Protein AF-A0A8B8BZB3-F1 (afdb_monomer)

Foldseek 3Di:
DPDDDQLLPDDPVVLCVLCVQLVHDPPDDDSVVSRVSNVVCVVVVRDRPPPVVVVVVVVVQQVQQFDDDPNDTDRWDGPVPQDAKDPPCPQADDADPVLLVCCCCPVVVDDPVCVLVVCPAVLVVQQVVVQKADWIKGDPGDPFKIKIWIWGQDPVCNPDGTKIWMWMAGSPHRHTSAIFIPDPPPDNGRHNRSSNRVVVVVVVVVVVVVVPDPPDPDDPVVSVPD

Radius of gyration: 23.68 Å; Cα contacts (8 Å, |Δi|>4): 280; chains: 1; bounding box: 47×52×68 Å

Solvent-accessible surface area (backbone atoms only — not comparable to full-atom values): 13328 Å² total; per-residue (Å²): 135,83,77,82,80,69,54,82,82,51,53,68,70,57,43,48,47,62,34,43,33,44,68,43,84,78,88,79,78,55,67,68,56,43,32,53,51,47,52,51,43,57,76,68,61,60,61,76,57,57,70,56,63,66,59,52,48,53,50,51,58,45,56,61,36,48,42,79,53,92,96,43,78,46,74,55,83,54,77,92,73,60,82,48,70,37,70,71,66,84,81,58,44,73,62,50,74,64,38,52,50,52,32,39,38,77,74,59,67,49,50,70,71,51,64,75,46,41,76,78,37,62,24,45,47,40,49,76,70,60,33,60,46,74,58,32,32,49,51,92,78,48,95,58,40,35,44,42,34,28,38,32,53,46,90,92,42,78,88,48,84,59,36,44,26,28,34,34,31,32,48,87,70,22,42,54,78,33,52,28,59,70,56,86,68,71,89,73,45,56,62,45,30,40,54,32,56,47,52,54,49,52,52,54,51,52,56,59,48,62,77,74,48,99,79,76,87,67,80,81,59,63,79,76,72,112

Structure (mmCIF, N/CA/C/O backbone):
data_AF-A0A8B8BZB3-F1
#
_entry.id   AF-A0A8B8BZB3-F1
#
loop_
_atom_site.group_PDB
_atom_site.id
_atom_site.type_symbol
_atom_site.label_atom_id
_atom_site.label_alt_id
_atom_site.label_comp_id
_atom_site.label_asym_id
_atom_site.label_entity_id
_atom_site.label_seq_id
_atom_site.pdbx_PDB_ins_code
_atom_site.Cartn_x
_atom_site.Cartn_y
_atom_site.Cartn_z
_atom_site.occupancy
_atom_site.B_iso_or_equiv
_atom_site.auth_seq_id
_atom_site.auth_comp_id
_atom_site.auth_asym_id
_atom_site.auth_atom_id
_atom_site.pdbx_PDB_model_num
ATOM 1 N N . MET A 1 1 ? 16.727 27.361 -39.677 1.00 32.44 1 MET A N 1
ATOM 2 C CA . MET A 1 1 ? 17.993 26.610 -39.785 1.00 32.44 1 MET A CA 1
ATOM 3 C C . MET A 1 1 ? 18.148 25.838 -38.487 1.00 32.44 1 MET A C 1
ATOM 5 O O . MET A 1 1 ? 18.649 26.395 -37.521 1.00 32.44 1 MET A O 1
ATOM 9 N N . GLU A 1 2 ? 17.584 24.632 -38.417 1.00 43.16 2 GLU A N 1
ATOM 10 C CA . GLU A 1 2 ? 17.815 23.720 -37.289 1.00 43.16 2 GLU A CA 1
ATOM 11 C C . GLU A 1 2 ? 19.214 23.128 -37.457 1.00 43.16 2 GLU A C 1
ATOM 13 O O . GLU A 1 2 ? 19.551 22.644 -38.535 1.00 43.16 2 GLU A O 1
ATOM 18 N N . GLY A 1 3 ? 20.058 23.272 -36.436 1.00 52.31 3 GLY A N 1
ATOM 19 C CA . GLY A 1 3 ? 21.422 22.757 -36.466 1.00 52.31 3 GLY A CA 1
ATOM 20 C C . GLY A 1 3 ? 21.415 21.234 -36.526 1.00 52.31 3 GLY A C 1
ATOM 21 O O . GLY A 1 3 ? 20.714 20.593 -35.745 1.00 52.31 3 GLY A O 1
ATOM 22 N N . ASP A 1 4 ? 22.201 20.671 -37.441 1.00 65.94 4 ASP A N 1
ATOM 23 C CA . ASP A 1 4 ? 22.412 19.230 -37.553 1.00 65.94 4 ASP A CA 1
ATOM 24 C C . ASP A 1 4 ? 22.940 18.684 -36.219 1.00 65.94 4 ASP A C 1
ATOM 26 O O . ASP A 1 4 ? 24.041 19.026 -35.770 1.00 65.94 4 ASP A O 1
ATOM 30 N N . ILE A 1 5 ? 22.137 17.863 -35.540 1.00 78.06 5 ILE A N 1
ATOM 31 C CA . ILE A 1 5 ? 22.532 17.263 -34.266 1.00 78.06 5 ILE A CA 1
ATOM 32 C C . ILE A 1 5 ? 23.560 16.170 -34.561 1.00 78.06 5 ILE A C 1
ATOM 34 O O . ILE A 1 5 ? 23.227 15.097 -35.056 1.00 78.06 5 ILE A O 1
ATOM 38 N N . ASN A 1 6 ? 24.824 16.419 -34.215 1.00 87.31 6 ASN A N 1
ATOM 39 C CA . ASN A 1 6 ? 25.879 15.421 -34.359 1.00 87.31 6 ASN A CA 1
ATOM 40 C C . ASN A 1 6 ? 25.900 14.450 -33.162 1.00 87.31 6 ASN A C 1
ATOM 42 O O . ASN A 1 6 ? 26.566 14.685 -32.147 1.00 87.31 6 ASN A O 1
ATOM 46 N N . PHE A 1 7 ? 25.197 13.326 -33.304 1.00 87.62 7 PHE A N 1
ATOM 47 C CA . PHE A 1 7 ? 25.120 12.268 -32.290 1.00 87.62 7 PHE A CA 1
ATOM 48 C C . PHE A 1 7 ? 26.441 11.507 -32.080 1.00 87.62 7 PHE A C 1
ATOM 50 O O . PHE A 1 7 ? 26.628 10.869 -31.043 1.00 87.62 7 PHE A O 1
ATOM 57 N N . PHE A 1 8 ? 27.405 11.588 -33.001 1.00 86.62 8 PHE A N 1
ATOM 58 C CA . PHE A 1 8 ? 28.685 10.879 -32.875 1.00 86.62 8 PHE A CA 1
ATOM 59 C C . PHE A 1 8 ? 29.514 11.362 -31.669 1.00 86.62 8 PHE A C 1
ATOM 61 O O . PHE A 1 8 ? 30.230 10.585 -31.018 1.00 86.62 8 PHE A O 1
ATOM 68 N N . CYS A 1 9 ? 29.364 12.643 -31.330 1.00 85.75 9 CYS A N 1
ATOM 69 C CA . CYS A 1 9 ? 30.038 13.294 -30.209 1.00 85.75 9 CYS A CA 1
ATOM 70 C C . CYS A 1 9 ? 29.438 12.933 -28.840 1.00 85.75 9 CYS A C 1
ATOM 72 O O . CYS A 1 9 ? 30.048 13.224 -27.812 1.00 85.75 9 CYS A O 1
ATOM 74 N N . TRP A 1 10 ? 28.264 12.296 -28.801 1.00 84.50 10 TRP A N 1
ATOM 75 C CA . TRP A 1 10 ? 27.576 11.985 -27.550 1.00 84.50 10 TRP A CA 1
ATOM 76 C C . TRP A 1 10 ? 28.172 10.746 -26.877 1.00 84.50 10 TRP A C 1
ATOM 78 O O . TRP A 1 10 ? 28.708 9.836 -27.528 1.00 84.50 10 TRP A O 1
ATOM 88 N N . GLN A 1 11 ? 28.088 10.702 -25.546 1.00 81.44 11 GLN A N 1
ATOM 89 C CA . GLN A 1 11 ? 28.481 9.520 -24.787 1.00 81.44 11 GLN A CA 1
ATOM 90 C C . GLN A 1 11 ? 27.378 8.459 -24.863 1.00 81.44 11 GLN A C 1
ATOM 92 O O . GLN A 1 11 ? 26.198 8.760 -25.036 1.00 81.44 11 GLN A O 1
ATOM 97 N N . VAL A 1 1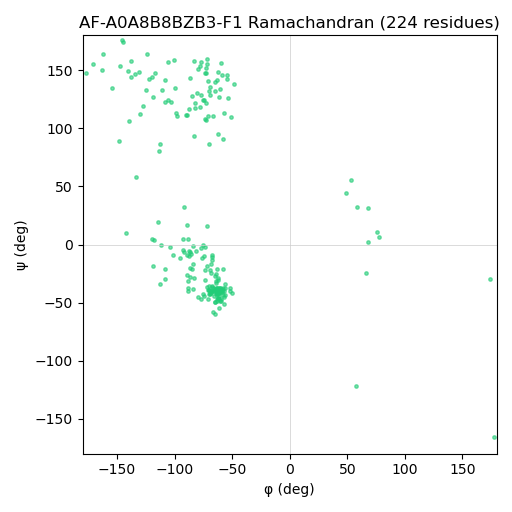2 ? 27.755 7.185 -24.722 1.00 81.88 12 VAL A N 1
ATOM 98 C CA . VAL A 1 12 ? 26.807 6.053 -24.768 1.00 81.88 12 VAL A CA 1
ATOM 99 C C . VAL A 1 12 ? 25.611 6.224 -23.810 1.00 81.88 12 VAL A C 1
ATOM 101 O O . VAL A 1 12 ? 24.498 5.896 -24.225 1.00 81.88 12 VAL A O 1
ATOM 104 N N . PRO A 1 13 ? 25.772 6.742 -22.574 1.00 80.44 13 PRO A N 1
ATOM 105 C CA . PRO A 1 13 ? 24.637 7.026 -21.695 1.00 80.44 13 PRO A CA 1
ATOM 106 C C . PRO A 1 13 ? 23.651 8.047 -22.278 1.00 80.44 13 PRO A C 1
ATOM 108 O O . PRO A 1 13 ? 22.445 7.830 -22.195 1.00 80.44 13 PRO A O 1
ATOM 111 N N . ASP A 1 14 ? 24.146 9.107 -22.917 1.00 80.81 14 ASP A N 1
ATOM 112 C CA . ASP A 1 14 ? 23.312 10.172 -23.485 1.00 80.81 14 ASP A CA 1
ATOM 113 C C . ASP A 1 14 ? 22.538 9.685 -24.713 1.00 80.81 14 ASP A C 1
ATOM 115 O O . ASP A 1 14 ? 21.351 9.973 -24.855 1.00 80.81 14 ASP A O 1
ATOM 119 N N . LEU A 1 15 ? 23.178 8.864 -25.553 1.00 85.81 15 LEU A N 1
ATOM 120 C CA . LEU A 1 15 ? 22.533 8.199 -26.690 1.00 85.81 15 LEU A CA 1
ATOM 121 C C . LEU A 1 15 ? 21.412 7.260 -26.227 1.00 85.81 15 LEU A C 1
ATOM 123 O O . LEU A 1 15 ? 20.293 7.306 -26.736 1.00 85.81 15 LEU A O 1
ATOM 127 N N . LYS A 1 16 ? 21.682 6.432 -25.209 1.00 82.50 16 LYS A N 1
ATOM 128 C CA . LYS A 1 16 ? 20.662 5.549 -24.623 1.00 82.50 16 LYS A CA 1
ATOM 129 C C . LYS A 1 16 ? 19.515 6.350 -24.023 1.00 82.50 16 LYS A C 1
ATOM 131 O O . LYS A 1 16 ? 18.364 5.981 -24.235 1.00 82.50 16 LYS A O 1
ATOM 136 N N . LYS A 1 17 ? 19.812 7.449 -23.325 1.00 82.62 17 LYS A N 1
ATOM 137 C CA . LYS A 1 17 ? 18.799 8.344 -22.763 1.00 82.62 17 LYS A CA 1
ATOM 138 C C . LYS A 1 17 ? 17.929 8.939 -23.870 1.00 82.62 17 LYS A C 1
ATOM 140 O O . LYS A 1 17 ? 16.715 8.837 -23.777 1.00 82.62 17 LYS A O 1
ATOM 145 N N . TYR A 1 18 ? 18.518 9.471 -24.942 1.00 85.31 18 TYR A N 1
ATOM 146 C CA . TYR A 1 18 ? 17.795 10.052 -26.085 1.00 85.31 18 TYR A CA 1
ATOM 147 C C . TYR A 1 18 ? 16.797 9.091 -26.748 1.00 85.31 18 TYR A C 1
ATOM 149 O O . TYR A 1 18 ? 15.711 9.506 -27.161 1.00 85.31 18 TYR A O 1
ATOM 157 N N . LEU A 1 19 ? 17.158 7.811 -26.825 1.00 86.50 19 LEU A N 1
ATOM 158 C CA . LEU A 1 19 ? 16.328 6.748 -27.392 1.00 86.50 19 LEU A CA 1
ATOM 159 C C . LEU A 1 19 ? 15.266 6.258 -26.406 1.00 86.50 19 LEU A C 1
ATOM 161 O O . LEU A 1 19 ? 14.091 6.155 -26.759 1.00 86.50 19 LEU A O 1
ATOM 165 N N . GLN A 1 20 ? 15.653 6.033 -25.148 1.00 81.75 20 GLN A N 1
ATOM 166 C CA . GLN A 1 20 ? 14.729 5.665 -24.074 1.00 81.75 20 GLN A CA 1
ATOM 167 C C . GLN A 1 20 ? 13.637 6.711 -23.910 1.00 81.75 2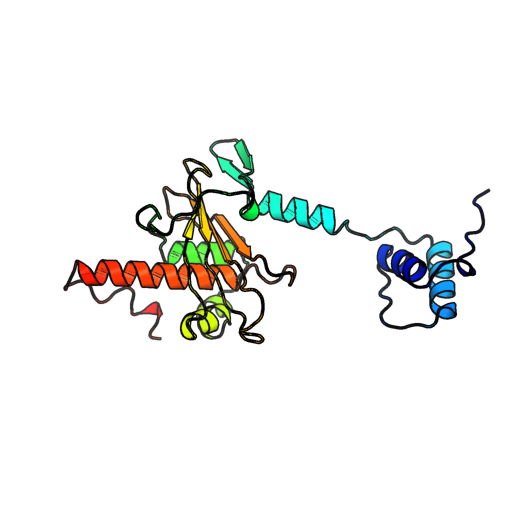0 GLN A C 1
ATOM 169 O O . GLN A 1 20 ? 12.469 6.353 -23.752 1.00 81.75 20 GLN A O 1
ATOM 174 N N . VAL A 1 21 ? 14.000 7.996 -24.017 1.00 79.25 21 VAL A N 1
ATOM 175 C CA . VAL A 1 21 ? 13.023 9.066 -23.878 1.00 79.25 21 VAL A CA 1
ATOM 176 C C . VAL A 1 21 ? 11.992 9.116 -24.999 1.00 79.25 21 VAL A C 1
ATOM 178 O O . VAL A 1 21 ? 11.001 9.813 -24.868 1.00 79.25 21 VAL A O 1
ATOM 181 N N . ARG A 1 22 ? 12.195 8.356 -26.075 1.00 85.75 22 ARG A N 1
ATOM 182 C CA . ARG A 1 22 ? 11.303 8.212 -27.234 1.00 85.75 22 ARG A CA 1
ATOM 183 C C . ARG A 1 22 ? 10.735 6.793 -27.343 1.00 85.75 22 ARG A C 1
ATOM 185 O O . ARG A 1 22 ? 10.302 6.373 -28.407 1.00 85.75 22 ARG A O 1
ATOM 192 N N . GLY A 1 23 ? 10.764 6.033 -26.241 1.00 76.25 23 GLY A N 1
ATOM 193 C CA . GLY A 1 23 ? 10.196 4.684 -26.139 1.00 76.25 23 GLY A CA 1
ATOM 194 C C . GLY A 1 23 ? 11.010 3.576 -26.810 1.00 76.25 23 GLY A C 1
ATOM 195 O O . GLY A 1 23 ? 10.525 2.452 -26.924 1.00 76.25 23 GLY A O 1
ATOM 196 N N . ILE A 1 24 ? 12.248 3.852 -27.228 1.00 81.00 24 ILE A N 1
ATOM 197 C CA . ILE A 1 24 ? 13.118 2.865 -27.873 1.00 81.00 24 ILE A CA 1
ATOM 198 C C . ILE A 1 24 ? 13.946 2.148 -26.799 1.00 81.00 24 ILE A C 1
ATOM 200 O O . ILE A 1 24 ? 14.832 2.727 -26.163 1.00 81.00 24 ILE A O 1
ATOM 204 N N . GLN A 1 25 ? 13.668 0.860 -26.588 1.00 75.56 25 GLN A N 1
ATOM 205 C CA . GLN A 1 25 ? 14.426 0.032 -25.648 1.00 75.56 25 GLN A CA 1
ATOM 206 C C . GLN A 1 25 ? 15.815 -0.305 -26.206 1.00 75.56 25 GLN A C 1
ATOM 208 O O . GLN A 1 25 ? 15.946 -0.937 -27.248 1.00 75.56 25 GLN A O 1
ATOM 213 N N . CYS A 1 26 ? 16.863 0.077 -25.473 1.00 71.12 26 CYS A N 1
ATOM 214 C CA . CYS A 1 26 ? 18.258 -0.176 -25.839 1.00 71.12 26 CYS A CA 1
ATOM 215 C C . CYS A 1 26 ? 18.893 -1.151 -24.839 1.00 71.12 26 CYS A C 1
ATOM 217 O O . CYS A 1 26 ? 19.567 -0.723 -23.898 1.00 71.12 26 CYS A O 1
ATOM 219 N N . SER A 1 27 ? 18.644 -2.455 -24.991 1.00 63.97 27 SER A N 1
ATOM 220 C CA . SER A 1 27 ? 19.172 -3.468 -24.066 1.00 63.97 27 SER A CA 1
ATOM 221 C C . SER A 1 27 ? 20.667 -3.727 -24.290 1.00 63.97 27 SER A C 1
ATOM 223 O O . SER A 1 27 ? 21.417 -3.730 -23.317 1.00 63.97 27 SER A O 1
ATOM 225 N N . LEU A 1 28 ? 21.142 -3.832 -25.537 1.00 58.19 28 LEU A N 1
ATOM 226 C CA . LEU A 1 28 ? 22.558 -4.016 -25.896 1.00 58.19 28 LEU A CA 1
ATOM 227 C C . LEU A 1 28 ? 22.815 -3.480 -27.319 1.00 58.19 28 LEU A C 1
ATOM 229 O O . LEU A 1 28 ? 22.028 -3.754 -28.215 1.00 58.19 28 LEU A O 1
ATOM 233 N N . GLY A 1 29 ? 23.900 -2.726 -27.527 1.00 64.94 29 GLY A N 1
ATOM 234 C CA . GLY A 1 29 ? 24.291 -2.203 -28.844 1.00 64.94 29 GLY A CA 1
ATOM 235 C C . GLY A 1 29 ? 25.619 -1.444 -28.798 1.00 64.94 29 GLY A C 1
ATOM 236 O O . GLY A 1 29 ? 25.959 -0.842 -27.771 1.00 64.94 29 GLY A O 1
ATOM 237 N N . ARG A 1 30 ? 26.400 -1.496 -29.885 1.00 80.19 30 ARG A N 1
ATOM 238 C CA . ARG A 1 30 ? 27.671 -0.749 -30.007 1.00 80.19 30 ARG A CA 1
ATOM 239 C C . ARG A 1 30 ? 27.375 0.744 -30.179 1.00 80.19 30 ARG A C 1
ATOM 241 O O . ARG A 1 30 ? 26.323 1.111 -30.692 1.00 80.19 30 ARG A O 1
ATOM 248 N N . LYS A 1 31 ? 28.315 1.629 -29.816 1.00 84.81 31 LYS A N 1
ATOM 249 C CA . LYS A 1 31 ? 28.124 3.094 -29.923 1.00 84.81 31 LYS A CA 1
ATOM 250 C C . LYS A 1 31 ? 27.630 3.522 -31.315 1.00 84.81 31 LYS A C 1
ATOM 252 O O . LYS A 1 31 ? 26.725 4.336 -31.401 1.00 84.81 31 LYS A O 1
ATOM 257 N N . ILE A 1 32 ? 28.178 2.933 -32.377 1.00 87.81 32 ILE A N 1
ATOM 258 C CA . ILE A 1 32 ? 27.805 3.233 -33.769 1.00 87.81 32 ILE A CA 1
ATOM 259 C C . ILE A 1 32 ? 26.329 2.902 -34.052 1.00 87.81 32 ILE A C 1
ATOM 261 O O . ILE A 1 32 ? 25.640 3.685 -34.694 1.00 87.81 32 ILE A O 1
ATOM 265 N N . GLU A 1 33 ? 25.819 1.786 -33.528 1.00 86.38 33 GLU A N 1
ATOM 266 C CA . GLU A 1 33 ? 24.410 1.396 -33.687 1.00 86.38 33 GLU A CA 1
ATOM 267 C C . GLU A 1 33 ? 23.485 2.362 -32.936 1.00 86.38 33 GLU A C 1
ATOM 269 O O . GLU A 1 33 ? 22.452 2.766 -33.461 1.00 86.38 33 GLU A O 1
ATOM 274 N N . LEU A 1 34 ? 23.885 2.796 -31.735 1.00 88.25 34 LEU A N 1
ATOM 275 C CA . LEU A 1 34 ? 23.134 3.781 -30.949 1.00 88.25 34 LEU A CA 1
ATOM 276 C C . LEU A 1 34 ? 23.092 5.155 -31.626 1.00 88.25 34 LEU A C 1
ATOM 278 O O . LEU A 1 34 ? 22.047 5.799 -31.617 1.00 88.25 34 LEU A O 1
ATOM 282 N N . VAL A 1 35 ? 24.203 5.590 -32.228 1.00 91.31 35 VAL A N 1
ATOM 283 C CA . VAL A 1 35 ? 24.258 6.823 -33.029 1.00 91.31 35 VAL A CA 1
ATOM 284 C C . VAL A 1 35 ? 23.285 6.725 -34.199 1.00 91.31 35 VAL A C 1
ATOM 286 O O . VAL A 1 35 ? 22.445 7.606 -34.358 1.00 91.31 35 VAL A O 1
ATOM 289 N N . ARG A 1 36 ? 23.313 5.611 -34.943 1.00 89.94 36 ARG A N 1
ATOM 290 C CA . ARG A 1 36 ? 22.415 5.406 -36.084 1.00 89.94 36 ARG A CA 1
ATOM 291 C C . ARG A 1 36 ? 20.941 5.391 -35.680 1.00 89.94 36 ARG A C 1
ATOM 293 O O . ARG A 1 36 ? 20.103 5.945 -36.382 1.00 89.94 36 ARG A O 1
ATOM 300 N N . LEU A 1 37 ? 20.619 4.788 -34.537 1.00 89.00 37 LEU A N 1
ATOM 301 C CA . LEU A 1 37 ? 19.265 4.820 -33.982 1.00 89.00 37 LEU A CA 1
ATOM 302 C C . LEU A 1 37 ? 18.835 6.242 -33.599 1.00 89.00 37 LEU A C 1
ATOM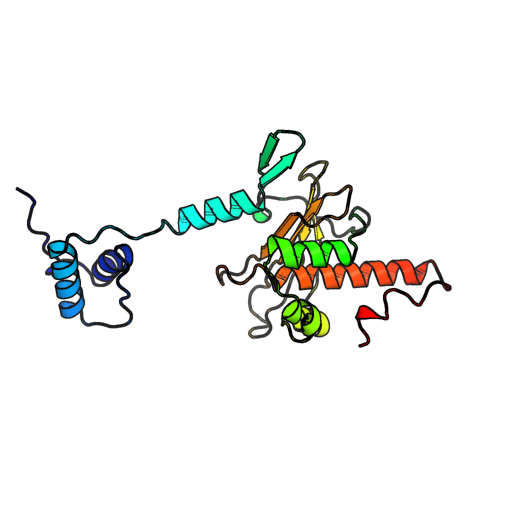 304 O O . LEU A 1 37 ? 17.672 6.587 -33.792 1.00 89.00 37 LEU A O 1
ATOM 308 N N . CYS A 1 38 ? 19.744 7.070 -33.070 1.00 90.25 38 CYS A N 1
ATOM 309 C CA . CYS A 1 38 ? 19.438 8.463 -32.733 1.00 90.25 38 CYS A CA 1
ATOM 310 C C . CYS A 1 38 ? 19.192 9.309 -33.987 1.00 90.25 38 CYS A C 1
ATOM 312 O O . CYS A 1 38 ? 18.237 10.081 -34.003 1.00 90.25 38 CYS A O 1
ATOM 314 N N . GLU A 1 39 ? 19.996 9.118 -35.037 1.00 91.50 39 GLU A N 1
ATOM 315 C CA . GLU A 1 39 ? 19.792 9.749 -36.350 1.00 91.50 39 GLU A CA 1
ATOM 316 C C . GLU A 1 39 ? 18.407 9.406 -36.906 1.00 91.50 39 GLU A C 1
ATOM 318 O O . GLU A 1 39 ? 17.623 10.306 -37.193 1.00 91.50 39 GLU A O 1
ATOM 323 N N . LEU A 1 40 ? 18.055 8.116 -36.946 1.00 88.69 40 LEU A N 1
ATOM 324 C CA . LEU A 1 40 ? 16.749 7.656 -37.428 1.00 88.69 40 LEU A CA 1
ATOM 325 C C . LEU A 1 40 ? 15.588 8.188 -36.574 1.00 88.69 40 LEU A C 1
ATOM 327 O O . LEU A 1 40 ? 14.569 8.615 -37.108 1.00 88.69 40 LEU A O 1
ATOM 331 N N . ALA A 1 41 ? 15.727 8.196 -35.245 1.00 88.38 41 ALA A N 1
ATOM 332 C CA . ALA A 1 41 ? 14.711 8.746 -34.347 1.00 88.38 41 ALA A CA 1
ATOM 333 C C . ALA A 1 41 ? 14.508 10.261 -34.548 1.00 88.38 41 ALA A C 1
ATOM 335 O O . ALA A 1 41 ? 13.388 10.755 -34.401 1.00 88.38 41 ALA A O 1
ATOM 336 N N . ASN A 1 42 ? 15.579 10.982 -34.892 1.00 89.94 42 ASN A N 1
ATOM 337 C CA . ASN A 1 42 ? 15.551 12.409 -35.196 1.00 89.94 42 ASN A CA 1
ATOM 338 C C . ASN A 1 42 ? 14.941 12.689 -36.579 1.00 89.94 42 ASN A C 1
ATOM 340 O O . ASN A 1 42 ? 14.077 13.556 -36.697 1.00 89.94 42 ASN A O 1
ATOM 344 N N . GLU A 1 43 ? 15.325 11.918 -37.602 1.00 90.38 43 GLU A N 1
ATOM 345 C CA . GLU A 1 43 ? 14.749 11.972 -38.955 1.00 90.38 43 GLU A CA 1
ATOM 346 C C . GLU A 1 43 ? 13.236 11.715 -38.935 1.00 90.38 43 GLU A C 1
ATOM 348 O O . GLU A 1 43 ? 12.466 12.441 -39.564 1.00 90.38 43 GLU A O 1
ATOM 353 N N . LEU A 1 44 ? 12.798 10.724 -38.152 1.00 86.12 44 LEU A N 1
ATOM 354 C CA . LEU A 1 44 ? 11.385 10.379 -37.969 1.00 86.12 44 LEU A CA 1
ATOM 355 C C . LEU A 1 44 ? 10.630 11.334 -37.033 1.00 86.12 44 LEU A C 1
ATOM 357 O O . LEU A 1 44 ? 9.426 11.164 -36.848 1.00 86.12 44 LEU A O 1
ATOM 361 N N . ARG A 1 45 ? 11.318 12.319 -36.434 1.00 85.56 45 ARG A N 1
ATOM 362 C CA . ARG A 1 45 ? 10.761 13.281 -35.467 1.00 85.56 45 ARG A CA 1
ATOM 363 C C . ARG A 1 45 ? 9.952 12.604 -34.359 1.00 85.56 45 ARG A C 1
ATOM 365 O O . ARG A 1 45 ? 8.860 13.053 -34.015 1.00 85.56 45 ARG A O 1
ATOM 372 N N . LEU A 1 46 ? 10.485 11.513 -33.806 1.00 83.44 46 LEU A N 1
ATOM 373 C CA . LEU A 1 46 ? 9.795 10.774 -32.753 1.00 83.44 46 LEU A CA 1
ATOM 374 C C . LEU A 1 46 ? 9.586 11.665 -31.525 1.00 83.44 46 LEU A C 1
ATOM 376 O O . LEU A 1 46 ? 10.535 12.255 -30.988 1.00 83.44 46 LEU A O 1
ATOM 380 N N . GLU A 1 47 ? 8.335 11.730 -31.079 1.00 81.12 47 GLU A N 1
ATOM 381 C CA . GLU A 1 47 ? 7.943 12.459 -29.881 1.00 81.12 47 GLU A CA 1
ATOM 382 C C . GLU A 1 47 ? 8.621 11.872 -28.640 1.00 81.12 47 GLU A C 1
ATOM 384 O O . GLU A 1 47 ? 8.901 10.674 -28.544 1.00 81.12 47 GLU A O 1
ATOM 389 N N . ILE A 1 48 ? 8.899 12.736 -27.666 1.00 80.00 48 ILE A N 1
ATOM 390 C CA . ILE A 1 48 ? 9.421 1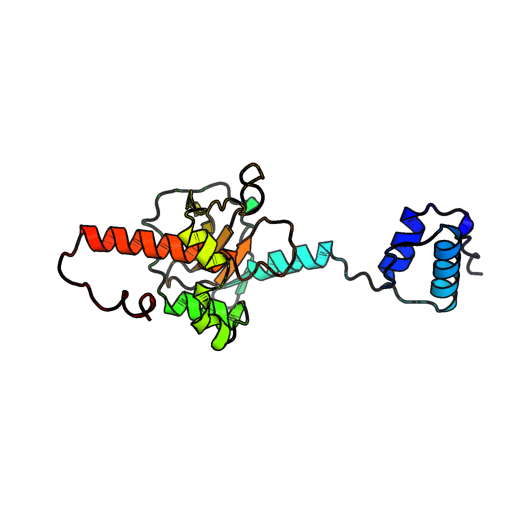2.313 -26.370 1.00 80.00 48 ILE A CA 1
ATOM 391 C C . ILE A 1 48 ? 8.288 11.592 -25.626 1.00 80.00 48 ILE A C 1
ATOM 393 O O . ILE A 1 48 ? 7.314 12.204 -25.206 1.00 80.00 48 ILE A O 1
ATOM 397 N N . LEU A 1 49 ? 8.439 10.277 -25.470 1.00 69.88 49 LEU A N 1
ATOM 398 C CA . LEU A 1 49 ? 7.529 9.360 -24.788 1.00 69.88 49 LEU A CA 1
ATOM 399 C C . LEU A 1 49 ? 7.863 9.149 -23.304 1.00 69.88 49 LEU A C 1
ATOM 401 O O . LEU A 1 49 ? 7.215 8.311 -22.672 1.00 69.88 49 LEU A O 1
ATOM 405 N N . VAL A 1 50 ? 8.852 9.851 -22.723 1.00 53.69 50 VAL A N 1
ATOM 406 C CA . VAL A 1 50 ? 9.034 9.842 -21.255 1.00 53.69 50 VAL A CA 1
ATOM 407 C C . VAL A 1 50 ? 7.798 10.438 -20.627 1.00 53.69 50 VAL A C 1
ATOM 409 O O . VAL A 1 50 ? 7.676 11.643 -20.434 1.00 53.69 50 VAL A O 1
ATOM 412 N N . LYS A 1 51 ? 6.907 9.535 -20.247 1.00 52.16 51 LYS A N 1
ATOM 413 C CA . LYS A 1 51 ? 6.145 9.645 -19.023 1.00 52.16 51 LYS A CA 1
ATOM 414 C C . LYS A 1 51 ? 7.145 9.905 -17.918 1.00 52.16 51 LYS A C 1
ATOM 416 O O . LYS A 1 51 ? 7.988 9.060 -17.630 1.00 52.16 51 LYS A O 1
ATOM 421 N N . ASP A 1 52 ? 7.107 11.116 -17.403 1.00 49.41 52 ASP A N 1
ATOM 422 C CA . ASP A 1 52 ? 7.963 11.603 -16.343 1.00 49.41 52 ASP A CA 1
ATOM 423 C C . ASP A 1 52 ? 7.786 10.705 -15.108 1.00 49.41 52 ASP A C 1
ATOM 425 O O . ASP A 1 52 ? 6.860 10.866 -14.316 1.00 49.41 52 ASP A O 1
ATOM 429 N N . THR A 1 53 ? 8.606 9.654 -15.005 1.00 50.22 53 THR A N 1
ATOM 430 C CA . THR A 1 53 ? 8.419 8.566 -14.033 1.00 50.22 53 THR A CA 1
ATOM 431 C C . THR A 1 53 ? 8.538 9.058 -12.592 1.00 50.22 53 THR A C 1
ATOM 433 O O . THR A 1 53 ? 7.961 8.457 -11.684 1.00 50.22 53 THR A O 1
ATOM 436 N N . GLU A 1 54 ? 9.263 10.160 -12.375 1.00 49.22 54 GLU A N 1
ATOM 437 C CA . GLU A 1 54 ? 9.326 10.832 -11.075 1.00 49.22 54 GLU A CA 1
ATOM 438 C C . GLU A 1 54 ? 8.002 11.531 -10.751 1.00 49.22 54 GLU A C 1
ATOM 440 O O . GLU A 1 54 ? 7.457 11.317 -9.664 1.00 49.22 54 GLU A O 1
ATOM 445 N N . ASN A 1 55 ? 7.428 12.275 -11.702 1.00 51.59 55 ASN A N 1
ATOM 446 C CA . ASN A 1 55 ? 6.120 12.910 -11.532 1.00 51.59 55 ASN A CA 1
ATOM 447 C C . ASN A 1 55 ? 4.989 11.878 -11.376 1.00 51.59 55 ASN A C 1
ATOM 449 O O . ASN A 1 55 ? 4.161 12.021 -10.478 1.00 51.59 55 ASN A O 1
ATOM 453 N N . GLU A 1 56 ? 5.011 10.762 -12.116 1.00 53.56 56 GLU A N 1
ATOM 454 C CA . GLU A 1 56 ? 4.039 9.674 -11.926 1.00 53.56 56 GLU A CA 1
ATOM 455 C C . GLU A 1 56 ? 4.123 9.042 -10.525 1.00 53.56 56 GLU A C 1
ATOM 457 O O . GLU A 1 56 ? 3.096 8.690 -9.940 1.00 53.56 56 GLU A O 1
ATOM 462 N N . TYR A 1 57 ? 5.323 8.893 -9.948 1.00 58.16 57 TYR A N 1
ATOM 463 C CA . TYR A 1 57 ? 5.471 8.379 -8.581 1.00 58.16 57 TYR A CA 1
ATOM 464 C C . TYR A 1 57 ? 4.961 9.374 -7.534 1.00 58.16 57 TYR A C 1
ATOM 466 O O . TYR A 1 57 ? 4.273 8.974 -6.586 1.00 58.16 57 TYR A O 1
ATOM 474 N N . VAL A 1 58 ? 5.278 10.661 -7.701 1.00 64.88 58 VAL A N 1
ATOM 475 C CA . VAL A 1 58 ? 4.790 11.736 -6.826 1.00 64.88 58 VAL A CA 1
ATOM 476 C C . VAL A 1 58 ? 3.263 11.787 -6.858 1.00 64.88 58 VAL A C 1
ATOM 478 O O . VAL A 1 58 ? 2.633 11.751 -5.794 1.00 64.88 58 VAL A O 1
ATOM 481 N N . ASP A 1 59 ? 2.667 11.749 -8.048 1.00 68.81 59 ASP A N 1
ATOM 482 C CA . ASP A 1 59 ? 1.218 11.752 -8.244 1.00 68.81 59 ASP A CA 1
ATOM 483 C C . ASP A 1 59 ? 0.564 10.487 -7.695 1.00 68.81 59 ASP A C 1
ATOM 485 O O . ASP A 1 59 ? -0.430 10.551 -6.970 1.00 68.81 59 ASP A O 1
ATOM 489 N N . PHE A 1 60 ? 1.143 9.315 -7.944 1.00 68.56 60 PHE A N 1
ATOM 490 C CA . PHE A 1 60 ? 0.625 8.056 -7.418 1.00 68.56 60 PHE A CA 1
ATOM 491 C C . PHE A 1 60 ? 0.675 7.999 -5.885 1.00 68.56 60 PHE A C 1
ATOM 493 O O . PHE A 1 60 ? -0.287 7.571 -5.236 1.00 68.56 60 PHE A O 1
ATOM 500 N N . ASN A 1 61 ? 1.777 8.452 -5.281 1.00 72.44 61 ASN A N 1
ATOM 501 C CA . ASN A 1 61 ? 1.922 8.522 -3.829 1.00 72.44 61 ASN A CA 1
ATOM 502 C C . ASN A 1 61 ? 0.979 9.567 -3.212 1.00 72.44 61 ASN A C 1
ATOM 504 O O . ASN A 1 61 ? 0.450 9.354 -2.118 1.00 72.44 61 ASN A O 1
ATOM 508 N N . ARG A 1 62 ? 0.743 10.689 -3.902 1.00 80.06 62 ARG A N 1
ATOM 509 C CA . ARG A 1 62 ? -0.246 11.704 -3.515 1.00 80.06 62 ARG A CA 1
ATOM 510 C C . ARG A 1 62 ? -1.666 11.140 -3.572 1.00 80.06 62 ARG A C 1
ATOM 512 O O . ARG A 1 62 ? -2.391 11.214 -2.581 1.00 80.06 62 ARG A O 1
ATOM 519 N N . ASN A 1 63 ? -2.035 10.490 -4.672 1.00 81.69 63 ASN A N 1
ATOM 520 C CA . ASN A 1 63 ? -3.361 9.900 -4.880 1.00 81.69 63 ASN A CA 1
ATOM 521 C C . ASN A 1 63 ? -3.680 8.825 -3.837 1.00 81.69 63 ASN A C 1
ATOM 523 O O . ASN A 1 63 ? -4.780 8.781 -3.298 1.00 81.69 63 ASN A O 1
ATOM 527 N N . ARG A 1 64 ? -2.696 8.001 -3.464 1.00 78.81 64 ARG A N 1
ATOM 528 C CA . ARG A 1 64 ? -2.854 6.960 -2.434 1.00 78.81 64 ARG A CA 1
ATOM 529 C C . ARG A 1 64 ? -3.074 7.482 -1.016 1.00 78.81 64 ARG A C 1
ATOM 531 O O . ARG A 1 64 ? -3.418 6.682 -0.149 1.00 78.81 64 ARG A O 1
ATOM 538 N N . ARG A 1 65 ? -2.845 8.770 -0.776 1.00 84.62 65 ARG A N 1
ATOM 539 C CA . ARG A 1 65 ? -3.044 9.442 0.518 1.00 84.62 65 ARG A CA 1
ATOM 540 C C . ARG A 1 65 ? -4.099 10.541 0.443 1.00 84.62 65 ARG A C 1
ATOM 542 O O . ARG A 1 65 ? -4.311 11.250 1.420 1.00 84.62 65 ARG A O 1
ATOM 549 N N . SER A 1 66 ? -4.728 10.685 -0.720 1.00 89.31 66 SER A N 1
ATOM 550 C CA . SER A 1 66 ? -5.840 11.595 -0.934 1.00 89.31 66 SER A CA 1
ATOM 551 C C . SER A 1 66 ? -7.108 10.907 -0.451 1.00 89.31 66 SER A C 1
ATOM 553 O O . SER A 1 66 ? -7.476 9.844 -0.952 1.00 89.31 66 SER A O 1
ATOM 555 N N . VAL A 1 67 ? -7.746 11.490 0.554 1.00 89.88 67 VAL A N 1
ATOM 556 C CA . VAL A 1 67 ? -8.949 10.959 1.192 1.00 89.88 67 VAL A CA 1
ATOM 557 C C . VAL A 1 67 ? -10.072 11.980 1.102 1.00 89.88 67 VAL A C 1
ATOM 559 O O . VAL A 1 67 ? -9.844 13.183 1.213 1.00 89.88 67 VAL A O 1
ATOM 562 N N . THR A 1 68 ? -11.294 11.502 0.889 1.00 88.06 68 THR A N 1
ATOM 563 C CA . THR A 1 68 ? -12.483 12.357 0.877 1.00 88.06 68 THR A CA 1
ATOM 564 C C . THR A 1 68 ? -12.994 12.551 2.301 1.00 88.06 68 THR A C 1
ATOM 566 O O . THR A 1 68 ? -13.216 11.570 3.023 1.00 88.06 68 THR A O 1
ATOM 569 N N . ILE A 1 69 ? -13.183 13.813 2.689 1.00 86.56 69 ILE A N 1
ATOM 570 C CA . ILE A 1 69 ? -13.744 14.235 3.977 1.00 86.56 69 ILE A CA 1
ATOM 571 C C . ILE A 1 69 ? -14.849 15.252 3.687 1.00 86.56 69 ILE A C 1
ATOM 573 O O . ILE A 1 69 ? -14.582 16.347 3.191 1.00 86.56 69 ILE A O 1
ATOM 577 N N . GLY A 1 70 ? -16.103 14.882 3.953 1.00 84.38 70 GLY A N 1
ATOM 578 C CA . GLY A 1 70 ? -17.257 15.683 3.538 1.00 84.38 70 GLY A CA 1
ATOM 579 C C . GLY A 1 70 ? -17.269 15.888 2.019 1.00 84.38 70 GLY A C 1
ATOM 580 O O . GLY A 1 70 ? -17.259 14.918 1.265 1.00 84.38 70 GLY A O 1
ATOM 581 N N . SER A 1 71 ? -17.262 17.146 1.575 1.00 81.12 71 SER A N 1
ATOM 582 C CA . SER A 1 71 ? -17.164 17.526 0.157 1.00 81.12 71 SER A CA 1
ATOM 583 C C . SER A 1 71 ? -15.728 17.780 -0.328 1.00 81.12 71 SER A C 1
ATOM 585 O O . SER A 1 71 ? -15.522 18.022 -1.516 1.00 81.12 71 SER A O 1
ATOM 587 N N . GLY A 1 72 ? -14.735 17.741 0.566 1.00 88.50 72 GLY A N 1
ATOM 588 C CA . GLY A 1 72 ? -13.342 18.065 0.263 1.00 88.50 72 GLY A CA 1
ATOM 589 C C . GLY A 1 72 ? -12.452 16.838 0.057 1.00 88.50 72 GLY A C 1
ATOM 590 O O . GLY A 1 72 ? -12.739 15.741 0.541 1.00 88.50 72 GLY A O 1
ATOM 591 N N . ILE A 1 73 ? -11.328 17.043 -0.633 1.00 91.06 73 ILE A N 1
ATOM 592 C CA . ILE A 1 73 ? -10.224 16.079 -0.715 1.00 91.06 73 ILE A CA 1
ATOM 593 C C . ILE A 1 73 ? -9.079 16.597 0.149 1.00 91.06 73 ILE A C 1
ATOM 595 O O . ILE A 1 73 ? -8.585 17.703 -0.064 1.00 91.06 73 ILE A O 1
ATOM 599 N N . VAL A 1 74 ? -8.633 15.775 1.094 1.00 91.88 74 VAL A N 1
ATOM 600 C CA . VAL A 1 74 ? -7.477 16.052 1.949 1.00 91.88 74 VAL A CA 1
ATOM 601 C C . VAL A 1 74 ? -6.348 15.105 1.572 1.00 91.88 74 VAL A C 1
ATOM 603 O O . VAL A 1 74 ? -6.557 13.902 1.432 1.00 91.88 74 VAL A O 1
ATOM 606 N N . VAL A 1 75 ? -5.140 15.638 1.405 1.00 91.19 75 VAL A N 1
ATOM 607 C CA . VAL A 1 75 ? -3.935 14.835 1.172 1.00 91.19 75 VAL A CA 1
ATOM 608 C C . VAL A 1 75 ? -3.214 14.668 2.503 1.00 91.19 75 VAL A C 1
ATOM 610 O O . VAL A 1 75 ? -2.669 15.629 3.033 1.00 91.19 75 VAL A O 1
ATOM 613 N N . LEU A 1 76 ? -3.217 13.453 3.046 1.00 90.44 76 LEU A N 1
ATOM 614 C CA . LEU A 1 76 ? -2.553 13.147 4.316 1.00 90.44 76 LEU A CA 1
ATOM 615 C C . LEU A 1 76 ? -1.036 13.121 4.154 1.00 90.44 76 LEU A C 1
ATOM 617 O O . LEU A 1 76 ? -0.561 12.737 3.088 1.00 90.44 76 LEU A O 1
ATOM 621 N N . GLU A 1 77 ? -0.273 13.421 5.209 1.00 88.56 77 GLU A N 1
ATOM 622 C CA . GLU A 1 77 ? 1.195 13.322 5.209 1.00 88.56 77 GLU A CA 1
ATOM 623 C C . GLU A 1 77 ? 1.686 11.921 4.787 1.00 88.56 77 GLU A C 1
ATOM 625 O O . GLU A 1 77 ? 1.012 10.907 5.025 1.00 88.56 77 GLU A O 1
ATOM 630 N N . PRO A 1 78 ? 2.831 11.819 4.087 1.00 85.12 78 PRO A N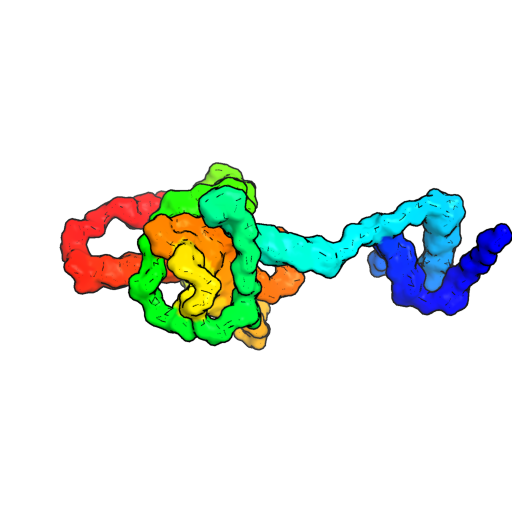 1
ATOM 631 C CA . PRO A 1 78 ? 3.344 10.542 3.630 1.00 85.12 78 PRO A CA 1
ATOM 632 C C . PRO A 1 78 ? 3.887 9.746 4.806 1.00 85.12 78 PRO A C 1
ATOM 634 O O . PRO A 1 78 ? 4.437 10.303 5.748 1.00 85.12 78 PRO A O 1
ATOM 637 N N . MET A 1 79 ? 3.770 8.419 4.723 1.00 83.75 79 MET A N 1
ATOM 638 C CA . MET A 1 79 ? 4.152 7.513 5.812 1.00 83.75 79 MET A CA 1
ATOM 639 C C . MET A 1 79 ? 5.582 7.762 6.323 1.00 83.75 79 MET A C 1
ATOM 641 O O . MET A 1 79 ? 5.820 7.704 7.523 1.00 83.75 79 MET A O 1
ATOM 645 N N . ASN A 1 80 ? 6.520 8.091 5.432 1.00 81.25 80 ASN A N 1
ATOM 646 C CA . ASN A 1 80 ? 7.917 8.361 5.782 1.00 81.25 80 ASN A CA 1
ATOM 647 C C . ASN A 1 80 ? 8.163 9.720 6.465 1.00 81.25 80 ASN A C 1
ATOM 649 O O . ASN A 1 80 ? 9.274 9.939 6.931 1.00 81.25 80 ASN A O 1
ATOM 653 N N . ARG A 1 81 ? 7.170 10.615 6.513 1.00 85.44 81 ARG A N 1
ATOM 654 C CA . ARG A 1 81 ? 7.221 11.891 7.250 1.00 85.44 81 ARG A CA 1
ATOM 655 C C . ARG A 1 81 ? 6.417 11.863 8.550 1.00 85.44 81 ARG A C 1
ATOM 657 O O . ARG A 1 81 ? 6.395 12.846 9.273 1.00 85.44 81 ARG A O 1
ATOM 664 N N . VAL A 1 82 ? 5.750 10.750 8.853 1.00 88.06 82 VAL A N 1
ATOM 665 C CA . VAL A 1 82 ? 5.094 10.566 10.148 1.00 88.06 82 VAL A CA 1
ATOM 666 C C . VAL A 1 82 ? 6.161 10.217 11.178 1.00 88.06 82 VAL A C 1
ATOM 668 O O . VAL A 1 82 ? 6.820 9.182 11.057 1.00 88.06 82 VAL A O 1
ATOM 671 N N . GLU A 1 83 ? 6.321 11.065 12.189 1.00 85.31 83 GLU A N 1
ATOM 672 C CA . GLU A 1 83 ? 7.355 10.908 13.219 1.00 85.31 83 GLU A CA 1
ATOM 673 C C . GLU A 1 83 ? 6.872 10.046 14.394 1.00 85.31 83 GLU A C 1
ATOM 675 O O . GLU A 1 83 ? 7.610 9.201 14.905 1.00 85.31 83 GLU A O 1
ATOM 680 N N . GLU A 1 84 ? 5.602 10.181 14.778 1.00 90.69 84 GLU A N 1
ATOM 681 C CA . GLU A 1 84 ? 5.056 9.504 15.951 1.00 90.69 84 GLU A CA 1
ATOM 682 C C . GLU A 1 84 ? 4.485 8.119 15.619 1.00 90.69 84 GLU A C 1
ATOM 684 O O . GLU A 1 84 ? 3.435 7.973 14.984 1.00 90.69 84 GLU A O 1
ATOM 689 N N . TRP A 1 85 ? 5.155 7.074 16.111 1.00 91.06 85 TRP A N 1
ATOM 690 C CA . TRP A 1 85 ? 4.735 5.680 15.963 1.00 91.06 85 TRP A CA 1
ATOM 691 C C . TRP A 1 85 ? 4.614 4.990 17.315 1.00 91.06 85 TRP A C 1
ATOM 693 O O . TRP A 1 85 ? 5.537 5.020 18.126 1.00 91.06 85 TRP A O 1
ATOM 703 N N . ASN A 1 86 ? 3.505 4.286 17.528 1.00 88.44 86 ASN A N 1
ATOM 704 C CA . ASN A 1 86 ? 3.233 3.563 18.763 1.00 88.44 86 ASN A CA 1
ATOM 705 C C . ASN A 1 86 ? 3.060 2.058 18.500 1.00 88.44 86 ASN A C 1
ATOM 707 O O . ASN A 1 86 ? 2.516 1.653 17.475 1.00 88.44 86 ASN A O 1
ATOM 711 N N . LYS A 1 87 ? 3.524 1.220 19.430 1.00 86.19 87 LYS A N 1
ATOM 712 C CA . LYS A 1 87 ? 3.286 -0.235 19.435 1.00 86.19 87 LYS A CA 1
ATOM 713 C C . LYS A 1 87 ? 1.984 -0.613 20.144 1.00 86.19 87 LYS A C 1
ATOM 715 O O . LYS A 1 87 ? 1.562 -1.763 20.071 1.00 86.19 87 LYS A O 1
ATOM 720 N N . ASP A 1 88 ? 1.349 0.331 20.833 1.00 82.06 88 ASP A N 1
ATOM 721 C CA . ASP A 1 88 ? 0.042 0.129 21.432 1.00 82.06 88 ASP A CA 1
ATOM 722 C C . ASP A 1 88 ? -1.047 0.094 20.355 1.00 82.06 88 ASP A C 1
ATOM 724 O O . ASP A 1 88 ? -1.440 1.101 19.768 1.00 82.06 88 ASP A O 1
ATOM 728 N N . LEU A 1 89 ? -1.547 -1.114 20.118 1.00 80.62 89 LEU A N 1
ATOM 729 C CA . LEU A 1 89 ? -2.557 -1.401 19.110 1.00 80.62 89 LEU A CA 1
ATOM 730 C C . LEU A 1 89 ? -3.995 -1.256 19.640 1.00 80.62 89 LEU A C 1
ATOM 732 O O . LEU A 1 89 ? -4.933 -1.609 18.931 1.00 80.62 89 LEU A O 1
ATOM 736 N N . THR A 1 90 ? -4.202 -0.799 20.883 1.00 80.00 90 THR A N 1
ATOM 737 C CA . THR A 1 90 ? -5.553 -0.609 21.462 1.00 80.00 90 THR A CA 1
ATOM 738 C C . THR A 1 90 ? -6.398 0.414 20.707 1.00 80.00 90 THR A C 1
ATOM 740 O O . THR A 1 90 ? -7.614 0.269 20.653 1.00 80.00 90 THR A O 1
ATOM 743 N N . ARG A 1 91 ? -5.759 1.418 20.099 1.00 76.25 91 ARG A N 1
ATOM 744 C CA . ARG A 1 91 ? -6.424 2.512 19.371 1.00 76.25 91 ARG A CA 1
ATOM 745 C C . ARG A 1 91 ? -6.838 2.147 17.950 1.00 76.25 91 ARG A C 1
ATOM 747 O O . ARG A 1 91 ? -7.438 2.964 17.261 1.00 76.25 91 ARG A O 1
ATOM 754 N N . ILE A 1 92 ? -6.466 0.960 17.482 1.00 81.12 92 ILE A N 1
ATOM 755 C CA . ILE A 1 92 ? -6.752 0.565 16.112 1.00 81.12 92 ILE A CA 1
ATOM 756 C C . ILE A 1 92 ? -8.205 0.074 16.038 1.00 81.12 92 ILE A C 1
ATOM 758 O O . ILE A 1 92 ? -8.565 -0.802 16.827 1.00 81.12 92 ILE A O 1
ATOM 762 N N . PRO A 1 93 ? -9.020 0.562 15.082 1.00 82.19 93 PRO A N 1
ATOM 763 C CA . PRO A 1 93 ? -10.391 0.089 14.915 1.00 82.19 93 PRO A CA 1
ATOM 764 C C . PRO A 1 93 ? -10.448 -1.410 14.626 1.00 82.19 93 PRO A C 1
ATOM 766 O O . PRO A 1 93 ? -9.491 -1.994 14.099 1.00 82.19 93 PRO A O 1
ATOM 769 N N . ASP A 1 94 ? -11.588 -2.022 14.929 1.00 80.00 94 ASP A N 1
ATOM 770 C CA . ASP A 1 94 ? -11.866 -3.400 14.538 1.00 80.00 94 ASP A CA 1
ATOM 771 C C . ASP A 1 94 ? -11.973 -3.482 13.007 1.00 80.00 94 ASP A C 1
ATOM 773 O O . ASP A 1 94 ? -12.884 -2.917 12.412 1.00 80.00 94 ASP A O 1
ATOM 777 N N . VAL A 1 95 ? -10.992 -4.123 12.365 1.00 77.25 95 VAL A N 1
ATOM 778 C CA . VAL A 1 95 ? -10.950 -4.292 10.903 1.00 77.25 95 VAL A CA 1
ATOM 779 C C . VAL A 1 95 ? -11.463 -5.686 10.603 1.00 77.25 95 VAL A C 1
ATOM 781 O O . VAL A 1 95 ? -10.806 -6.674 10.950 1.00 77.25 95 VAL A O 1
ATOM 784 N N . LYS A 1 96 ? -12.624 -5.767 9.959 1.00 77.88 96 LYS A N 1
ATOM 785 C CA . LYS A 1 96 ? -13.296 -7.033 9.676 1.00 77.88 96 LYS A CA 1
ATOM 786 C C . LYS A 1 96 ? -12.721 -7.657 8.417 1.00 77.88 96 LYS A C 1
ATOM 788 O O . LYS A 1 96 ? -12.216 -6.977 7.529 1.00 77.88 96 LYS A O 1
ATOM 793 N N . SER A 1 97 ? -12.881 -8.970 8.282 1.00 72.44 97 SER A N 1
ATOM 794 C CA . SER A 1 97 ? -12.476 -9.689 7.067 1.00 72.44 97 SER A CA 1
ATOM 795 C C . SER A 1 97 ? -13.133 -9.140 5.803 1.00 72.44 97 SER A C 1
ATOM 797 O O . SER A 1 97 ? -12.497 -9.102 4.756 1.00 72.44 97 SER A O 1
ATOM 799 N N . PHE A 1 98 ? -14.372 -8.659 5.906 1.00 76.19 98 PHE A N 1
ATOM 800 C CA . PHE A 1 98 ? -15.066 -8.033 4.787 1.00 76.19 98 PHE A CA 1
ATOM 801 C C . PHE A 1 98 ? -14.369 -6.753 4.300 1.00 76.19 98 PHE A C 1
ATOM 803 O O . PHE A 1 98 ? -14.204 -6.594 3.095 1.00 76.19 98 PHE A O 1
ATOM 810 N N . ASP A 1 99 ? -13.871 -5.899 5.202 1.00 77.88 99 ASP A N 1
ATOM 811 C CA . ASP A 1 99 ? -13.169 -4.655 4.838 1.00 77.88 99 ASP A CA 1
ATOM 812 C C . ASP A 1 99 ? -11.912 -4.947 4.005 1.00 77.88 99 ASP A C 1
ATOM 814 O O . ASP A 1 99 ? -11.594 -4.251 3.039 1.00 77.88 99 ASP A O 1
ATOM 818 N N . VAL A 1 100 ? -11.227 -6.040 4.346 1.00 76.38 100 VAL A N 1
ATOM 819 C CA . VAL A 1 100 ? -10.060 -6.546 3.616 1.00 76.38 100 VAL A CA 1
ATOM 820 C C . VAL A 1 100 ? -10.448 -6.991 2.213 1.00 76.38 100 VAL A C 1
ATOM 822 O O . VAL A 1 100 ? -9.808 -6.589 1.245 1.00 76.38 100 VAL A O 1
ATOM 825 N N . LEU A 1 101 ? -11.499 -7.806 2.092 1.00 76.06 101 LEU A N 1
ATOM 826 C CA . LEU A 1 101 ? -11.964 -8.318 0.803 1.00 76.06 101 LEU A CA 1
ATOM 827 C C . LEU A 1 101 ? -12.416 -7.180 -0.115 1.00 76.06 101 LEU A C 1
ATOM 829 O O . LEU A 1 101 ? -12.003 -7.134 -1.272 1.00 76.06 101 LEU A O 1
ATOM 833 N N . VAL A 1 102 ? -13.204 -6.236 0.408 1.00 83.44 102 VAL A N 1
ATOM 834 C CA . VAL A 1 102 ? -13.658 -5.042 -0.321 1.00 83.44 102 VAL A CA 1
ATOM 835 C C . VAL A 1 102 ? -12.470 -4.241 -0.839 1.00 83.44 102 VAL A C 1
ATOM 837 O O . VAL A 1 102 ? -12.454 -3.859 -2.009 1.00 83.44 102 VAL A O 1
ATOM 840 N N . TYR A 1 103 ? -11.449 -4.026 -0.009 1.00 81.38 103 TYR A N 1
ATOM 841 C CA . TYR A 1 103 ? -10.241 -3.331 -0.436 1.00 81.38 103 TYR A CA 1
ATOM 842 C C . TYR A 1 103 ? -9.487 -4.096 -1.536 1.00 81.38 103 TYR A C 1
ATOM 844 O O . TYR A 1 103 ? -9.123 -3.515 -2.561 1.00 81.38 103 TYR A O 1
ATOM 852 N N . LEU A 1 104 ? -9.279 -5.405 -1.365 1.00 77.44 104 LEU A N 1
ATOM 853 C CA . LEU A 1 104 ? -8.562 -6.226 -2.345 1.00 77.44 104 LEU A CA 1
ATOM 854 C C . LEU A 1 104 ? -9.291 -6.276 -3.697 1.00 77.44 104 LEU A C 1
ATOM 856 O O . LEU A 1 104 ? -8.651 -6.128 -4.739 1.00 77.44 104 LEU A O 1
ATOM 860 N N . MET A 1 105 ? -10.618 -6.405 -3.693 1.00 80.75 105 MET A N 1
ATOM 861 C CA . MET A 1 105 ? -11.434 -6.367 -4.911 1.00 80.75 105 MET A CA 1
ATOM 862 C C . MET A 1 105 ? -11.404 -4.983 -5.559 1.00 80.75 105 MET A C 1
ATOM 864 O O . MET A 1 105 ? -10.961 -4.831 -6.695 1.00 80.75 105 MET A O 1
ATOM 868 N N . ASN A 1 106 ? -11.819 -3.952 -4.821 1.00 82.75 106 ASN A N 1
ATOM 869 C CA . ASN A 1 106 ? -12.134 -2.651 -5.410 1.00 82.75 106 ASN A CA 1
ATOM 870 C C . ASN A 1 106 ? -10.907 -1.760 -5.624 1.00 82.75 106 ASN A C 1
ATOM 872 O O . ASN A 1 106 ? -10.917 -0.901 -6.503 1.00 82.75 106 ASN A O 1
ATOM 876 N N . LYS A 1 107 ? -9.855 -1.911 -4.808 1.00 78.25 107 LYS A N 1
ATOM 877 C CA . LYS A 1 107 ? -8.652 -1.058 -4.867 1.00 78.25 107 LYS A CA 1
ATOM 878 C C . LYS A 1 107 ? -7.436 -1.783 -5.428 1.00 78.25 107 LYS A C 1
ATOM 880 O O . LYS A 1 107 ? -6.571 -1.144 -6.032 1.00 78.25 107 LYS A O 1
ATOM 885 N N . CYS A 1 108 ? -7.350 -3.099 -5.236 1.00 73.25 108 CYS A N 1
ATOM 886 C CA . CYS A 1 108 ? -6.258 -3.906 -5.779 1.00 73.25 108 CYS A CA 1
ATOM 887 C C . CYS A 1 108 ? -6.629 -4.699 -7.037 1.00 73.25 108 CYS A C 1
ATOM 889 O O . CYS A 1 108 ? -5.719 -5.242 -7.660 1.00 73.25 108 CYS A O 1
ATOM 891 N N . GLY A 1 109 ? -7.909 -4.755 -7.419 1.00 77.81 109 GLY A N 1
ATOM 892 C CA . GLY A 1 109 ? -8.358 -5.457 -8.622 1.00 77.81 109 GLY A CA 1
ATOM 893 C C . GLY A 1 109 ? -8.212 -6.976 -8.531 1.00 77.81 109 GLY A C 1
ATOM 894 O O . GLY A 1 109 ? -7.914 -7.621 -9.533 1.00 77.81 109 GLY A O 1
ATOM 895 N N . TRP A 1 110 ? -8.338 -7.561 -7.335 1.00 75.75 110 TRP A N 1
ATOM 896 C CA . TRP A 1 110 ? -8.281 -9.016 -7.187 1.00 75.75 110 TRP A CA 1
ATOM 897 C C . TRP A 1 110 ? -9.523 -9.674 -7.785 1.00 75.75 110 TRP A C 1
ATOM 899 O O . TRP A 1 110 ? -10.648 -9.286 -7.475 1.00 75.75 110 TRP A O 1
ATOM 909 N N . SER A 1 111 ? -9.307 -10.714 -8.592 1.00 79.69 111 SER A N 1
ATOM 910 C CA . SER A 1 111 ? -10.378 -11.586 -9.066 1.00 79.69 111 SER A CA 1
ATOM 911 C C . SER A 1 111 ? -10.903 -12.484 -7.943 1.00 79.69 111 SER A C 1
ATOM 913 O O . SER A 1 111 ? -10.207 -12.752 -6.959 1.00 79.69 111 SER A O 1
ATOM 915 N N . SER A 1 112 ? -12.123 -12.998 -8.122 1.00 81.06 112 SER A N 1
ATOM 916 C CA . SER A 1 112 ? -12.715 -13.985 -7.210 1.00 81.06 112 SER A CA 1
ATOM 917 C C . SER A 1 112 ? -11.820 -15.227 -7.056 1.00 81.06 112 SER A C 1
ATOM 919 O O . SER A 1 112 ? -11.530 -15.642 -5.935 1.00 81.06 112 SER A O 1
ATOM 921 N N . ASP A 1 113 ? -11.266 -15.740 -8.160 1.00 82.62 113 ASP A N 1
ATOM 922 C CA . ASP A 1 113 ? -10.355 -16.898 -8.161 1.00 82.62 113 ASP A CA 1
ATOM 923 C C . ASP A 1 113 ? -9.082 -16.653 -7.345 1.00 82.62 113 ASP A C 1
ATOM 925 O O . ASP A 1 113 ? -8.588 -17.529 -6.633 1.00 82.62 113 ASP A O 1
ATOM 929 N N . ARG A 1 114 ? -8.547 -15.430 -7.403 1.00 74.81 114 ARG A N 1
ATOM 930 C CA . ARG A 1 114 ? -7.380 -15.067 -6.602 1.00 74.81 114 ARG A CA 1
ATOM 931 C C . ARG A 1 114 ? -7.724 -14.957 -5.120 1.00 74.81 114 ARG A C 1
ATOM 933 O O . ARG A 1 114 ? -6.932 -15.372 -4.281 1.00 74.81 114 ARG A O 1
ATOM 940 N N . LEU A 1 115 ? -8.894 -14.411 -4.789 1.00 72.94 115 LEU A N 1
ATOM 941 C CA . LEU A 1 115 ? -9.352 -14.292 -3.402 1.00 72.94 115 LEU A CA 1
ATOM 942 C C . LEU A 1 115 ? -9.591 -15.655 -2.762 1.00 72.94 115 LEU A C 1
ATOM 944 O O . LEU A 1 115 ? -9.255 -15.833 -1.597 1.00 72.94 115 LEU A O 1
ATOM 948 N N . THR A 1 116 ? -10.120 -16.622 -3.511 1.00 75.19 116 THR A N 1
ATOM 949 C CA . THR A 1 116 ? -10.269 -18.005 -3.028 1.00 75.19 116 THR A CA 1
ATOM 950 C C . THR A 1 116 ? -8.913 -18.700 -2.893 1.00 75.19 116 THR A C 1
ATOM 952 O O . THR A 1 116 ? -8.670 -19.412 -1.920 1.00 75.19 116 THR A O 1
ATOM 955 N N . SER A 1 117 ? -7.979 -18.399 -3.795 1.00 72.69 117 SER A N 1
ATOM 956 C CA . SER A 1 117 ? -6.616 -18.939 -3.795 1.00 72.69 117 SER A CA 1
ATOM 957 C C . SER A 1 117 ? -5.617 -18.105 -2.975 1.00 72.69 117 SER A C 1
ATOM 959 O O . SER A 1 117 ? -4.410 -18.281 -3.104 1.00 72.69 117 SER A O 1
ATOM 961 N N . TYR A 1 118 ? -6.053 -17.209 -2.086 1.00 68.12 118 TYR A N 1
ATOM 962 C CA . TYR A 1 118 ? -5.142 -16.295 -1.374 1.00 68.12 118 TYR A CA 1
ATOM 963 C C . TYR A 1 118 ? -4.044 -17.006 -0.551 1.00 68.12 118 TYR A C 1
ATOM 965 O O . TYR A 1 118 ? -3.017 -16.409 -0.232 1.00 68.12 118 TYR A O 1
ATOM 973 N N . LYS A 1 119 ? -4.241 -18.282 -0.187 1.00 67.81 119 LYS A N 1
ATOM 974 C CA . LYS A 1 119 ? -3.259 -19.075 0.572 1.00 67.81 119 LYS A CA 1
ATOM 975 C C . LYS A 1 119 ? -1.996 -19.401 -0.235 1.00 67.81 119 LYS A C 1
ATOM 977 O O . LYS A 1 119 ? -0.945 -19.628 0.360 1.00 67.81 119 LYS A O 1
ATOM 982 N N . ILE A 1 120 ? -2.079 -19.421 -1.567 1.00 71.38 120 ILE A N 1
ATOM 983 C CA . ILE A 1 120 ? -0.901 -19.615 -2.430 1.00 71.38 120 ILE A CA 1
ATOM 984 C C . ILE A 1 120 ? -0.148 -18.301 -2.681 1.00 71.38 120 ILE A C 1
ATOM 986 O O . ILE A 1 120 ? 1.026 -18.323 -3.063 1.00 71.38 120 ILE A O 1
ATOM 990 N N . ASP A 1 121 ? -0.788 -17.155 -2.416 1.00 68.81 121 ASP A N 1
ATOM 991 C CA . ASP A 1 121 ? -0.152 -15.847 -2.527 1.00 68.81 121 ASP A CA 1
ATOM 992 C C . ASP A 1 121 ? 0.979 -15.715 -1.496 1.00 68.81 121 ASP A C 1
ATOM 994 O O . ASP A 1 121 ? 0.897 -16.102 -0.328 1.00 68.81 121 ASP A O 1
ATOM 998 N N . ASN A 1 122 ? 2.074 -15.105 -1.928 1.00 69.88 122 ASN A N 1
ATOM 999 C CA . ASN A 1 122 ? 3.287 -15.002 -1.126 1.00 69.88 122 ASN A CA 1
ATOM 1000 C C . ASN A 1 122 ? 3.107 -14.166 0.146 1.00 69.88 122 ASN A C 1
ATOM 1002 O O . ASN A 1 122 ? 3.816 -14.385 1.118 1.00 69.88 122 ASN A O 1
ATOM 1006 N N . GLY A 1 123 ? 2.174 -13.206 0.161 1.00 67.44 123 GLY A N 1
ATOM 1007 C CA . GLY A 1 123 ? 1.857 -12.454 1.381 1.00 67.44 123 GLY A CA 1
ATOM 1008 C C . GLY A 1 123 ? 1.384 -13.380 2.506 1.00 67.44 123 GLY A C 1
ATOM 1009 O O . GLY A 1 123 ? 1.788 -13.231 3.659 1.00 67.44 123 GLY A O 1
ATOM 1010 N N . TYR A 1 124 ? 0.604 -14.409 2.160 1.00 68.69 124 TYR A N 1
ATOM 1011 C CA . TYR A 1 124 ? 0.189 -15.434 3.111 1.00 68.69 124 TYR A CA 1
ATOM 1012 C C . TYR A 1 124 ? 1.360 -16.335 3.530 1.00 68.69 124 TYR A C 1
ATOM 1014 O O . TYR A 1 124 ? 1.507 -16.633 4.716 1.00 68.69 124 TYR A O 1
ATOM 1022 N N . ARG A 1 125 ? 2.251 -16.699 2.594 1.00 71.25 125 ARG A N 1
ATOM 1023 C CA . ARG A 1 125 ? 3.478 -17.461 2.905 1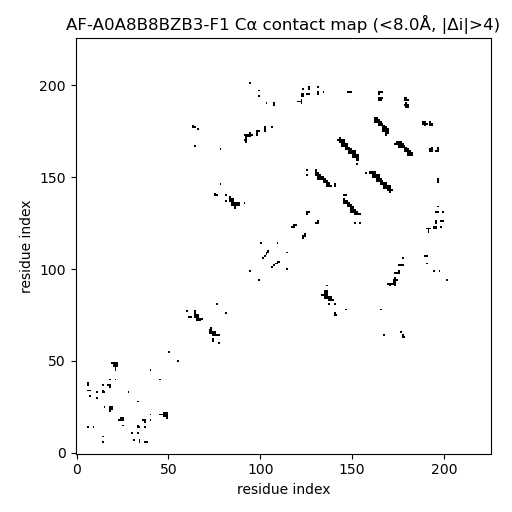.00 71.25 125 ARG A CA 1
ATOM 1024 C C . ARG A 1 125 ? 4.415 -16.708 3.857 1.00 71.25 125 ARG A C 1
ATOM 1026 O O . ARG A 1 125 ? 4.855 -17.294 4.841 1.00 71.25 125 ARG A O 1
ATOM 1033 N N . LEU A 1 126 ? 4.640 -15.412 3.635 1.00 71.19 126 LEU A N 1
ATOM 1034 C CA . LEU A 1 126 ? 5.421 -14.535 4.522 1.00 71.19 126 LEU A CA 1
ATOM 1035 C C . LEU A 1 126 ? 4.838 -14.476 5.937 1.00 71.19 126 LEU A C 1
ATOM 1037 O O . LEU A 1 126 ? 5.571 -14.504 6.929 1.00 71.19 126 LEU A O 1
ATOM 1041 N N . TYR A 1 127 ? 3.508 -14.416 6.034 1.00 69.81 127 TYR A N 1
ATOM 1042 C CA . TYR A 1 127 ? 2.809 -14.486 7.311 1.00 69.81 127 TYR A CA 1
ATOM 1043 C C . TYR A 1 127 ? 3.028 -15.829 8.017 1.00 69.81 127 TYR A C 1
ATOM 1045 O O . TYR A 1 127 ? 3.382 -15.836 9.200 1.00 69.81 127 TYR A O 1
ATOM 1053 N N . LEU A 1 128 ? 2.862 -16.950 7.307 1.00 71.31 128 LEU A N 1
ATOM 1054 C CA . LEU A 1 128 ? 3.077 -18.287 7.868 1.00 71.31 128 LEU A CA 1
ATOM 1055 C C . LEU A 1 128 ? 4.528 -18.513 8.304 1.00 71.31 128 LEU A C 1
ATOM 1057 O O . LEU A 1 128 ? 4.756 -19.101 9.358 1.00 71.31 128 LEU A O 1
ATOM 1061 N N . ALA A 1 129 ? 5.492 -17.993 7.545 1.00 74.31 129 ALA A N 1
ATOM 1062 C CA . ALA A 1 129 ? 6.916 -18.078 7.854 1.00 74.31 129 ALA A CA 1
ATOM 1063 C C . ALA A 1 129 ? 7.353 -17.157 9.013 1.00 74.31 129 ALA A C 1
ATOM 1065 O O . ALA A 1 129 ? 8.517 -17.162 9.396 1.00 74.31 129 ALA A O 1
ATOM 1066 N N . ASN A 1 130 ? 6.439 -16.365 9.589 1.00 74.06 130 ASN A N 1
ATOM 1067 C CA . ASN A 1 130 ? 6.720 -15.394 10.650 1.00 74.06 130 ASN A CA 1
ATOM 1068 C C . ASN A 1 130 ? 7.758 -14.324 10.253 1.00 74.06 130 ASN A C 1
ATOM 1070 O O . ASN A 1 130 ? 8.471 -13.795 11.100 1.00 74.06 130 ASN A O 1
ATOM 1074 N N . HIS A 1 131 ? 7.791 -13.941 8.974 1.00 74.25 131 HIS A N 1
ATOM 1075 C CA . HIS A 1 131 ? 8.647 -12.855 8.476 1.00 74.25 131 HIS A CA 1
ATOM 1076 C C . HIS A 1 131 ? 8.121 -11.458 8.848 1.00 74.25 131 HIS A C 1
ATOM 1078 O O . HIS A 1 131 ? 8.724 -10.452 8.479 1.00 74.25 131 HIS A O 1
ATOM 1084 N N . ILE A 1 132 ? 6.986 -11.388 9.550 1.00 73.56 132 ILE A N 1
ATOM 1085 C CA . ILE A 1 132 ? 6.275 -10.158 9.895 1.00 73.56 132 ILE A CA 1
ATOM 1086 C C . ILE A 1 132 ? 6.427 -9.868 11.378 1.00 73.56 132 ILE A C 1
ATOM 1088 O O . ILE A 1 132 ? 5.957 -10.647 12.222 1.00 73.56 132 ILE A O 1
ATOM 1092 N N . ASP A 1 133 ? 6.965 -8.695 11.681 1.00 78.06 133 ASP A N 1
ATOM 1093 C CA . ASP A 1 133 ? 7.164 -8.243 13.049 1.00 78.06 133 ASP A CA 1
ATOM 1094 C C . ASP A 1 133 ? 6.986 -6.722 13.197 1.00 78.06 133 ASP A C 1
ATOM 1096 O O . ASP A 1 133 ? 6.746 -6.010 12.221 1.00 78.06 133 ASP A O 1
ATOM 1100 N N . ASN A 1 134 ? 7.073 -6.224 14.432 1.00 83.38 134 ASN A N 1
ATOM 1101 C CA . ASN A 1 134 ? 7.110 -4.805 14.781 1.00 83.38 134 ASN A CA 1
ATOM 1102 C C . ASN A 1 134 ? 5.941 -3.997 14.183 1.00 83.38 134 ASN A C 1
ATOM 1104 O O . ASN A 1 134 ? 6.129 -3.011 13.472 1.00 83.38 134 ASN A O 1
ATOM 1108 N N . VAL A 1 135 ? 4.713 -4.439 14.464 1.00 83.00 135 VAL A N 1
ATOM 1109 C CA . VAL A 1 135 ? 3.499 -3.719 14.061 1.00 83.00 135 VAL A CA 1
ATOM 1110 C C . VAL A 1 135 ? 3.387 -2.417 14.858 1.00 83.00 135 VAL A C 1
ATOM 1112 O O . VAL A 1 135 ? 3.474 -2.431 16.086 1.00 83.00 135 VAL A O 1
ATOM 1115 N N . GLN A 1 136 ? 3.188 -1.301 14.159 1.00 87.88 136 GLN A N 1
ATOM 1116 C CA . GLN A 1 136 ? 3.104 0.035 14.746 1.00 87.88 136 GLN A CA 1
ATOM 1117 C C . GLN A 1 136 ? 1.980 0.850 14.112 1.00 87.88 136 GLN A C 1
ATOM 1119 O O . GLN A 1 136 ? 1.754 0.778 12.906 1.00 87.88 136 GLN A O 1
ATOM 1124 N N . VAL A 1 137 ? 1.317 1.671 14.917 1.00 89.69 137 VAL A N 1
ATOM 1125 C CA . VAL A 1 137 ? 0.272 2.604 14.492 1.00 89.69 137 VAL A CA 1
ATOM 1126 C C . VAL A 1 137 ? 0.783 4.042 14.562 1.00 89.69 137 VAL A C 1
ATOM 1128 O O . VAL A 1 137 ? 1.535 4.383 15.475 1.00 89.69 137 VAL A O 1
ATOM 1131 N N . SER A 1 138 ? 0.401 4.880 13.600 1.00 91.81 138 SER A N 1
ATOM 1132 C CA . SER A 1 138 ? 0.724 6.308 13.630 1.00 91.81 138 SER A CA 1
ATOM 1133 C C . SER A 1 138 ? -0.072 7.030 14.712 1.00 91.81 138 SER A C 1
ATOM 1135 O O . SER A 1 138 ? -1.278 6.796 14.849 1.00 91.81 138 SER A O 1
ATOM 1137 N N . HIS A 1 139 ? 0.563 7.973 15.396 1.00 85.12 139 HIS A N 1
ATOM 1138 C CA . HIS A 1 139 ? -0.121 8.990 16.187 1.00 85.12 139 HIS A CA 1
ATOM 1139 C C . HIS A 1 139 ? -0.060 10.351 15.474 1.00 85.12 139 HIS A C 1
ATOM 1141 O O . HIS A 1 139 ? 0.747 10.535 14.568 1.00 85.12 139 HIS A O 1
ATOM 1147 N N . GLY A 1 140 ? -0.987 11.258 15.792 1.00 80.38 140 GLY A N 1
ATOM 1148 C CA . GLY A 1 140 ? -0.962 12.635 15.281 1.00 80.38 140 GLY A CA 1
ATOM 1149 C C . GLY A 1 140 ? -1.205 12.848 13.775 1.00 80.38 140 GLY A C 1
ATOM 1150 O O . GLY A 1 140 ? -1.162 13.989 13.342 1.00 80.38 140 GLY A O 1
ATOM 1151 N N . LEU A 1 141 ? -1.483 11.809 12.970 1.00 87.12 141 LEU A N 1
ATOM 1152 C CA . LEU A 1 141 ? -1.676 11.956 11.514 1.00 87.12 141 LEU A CA 1
ATOM 1153 C C . LEU A 1 141 ? -2.908 12.805 11.153 1.00 87.12 141 LEU A C 1
ATOM 1155 O O . LEU A 1 141 ? -2.806 13.787 10.427 1.00 87.12 141 LEU A O 1
ATOM 1159 N N . HIS A 1 142 ? -4.088 12.359 11.584 1.00 90.19 142 HIS A N 1
ATOM 1160 C CA . HIS A 1 142 ? -5.376 13.010 11.350 1.00 90.19 142 HIS A CA 1
ATOM 1161 C C . HIS A 1 142 ? -6.405 12.439 12.345 1.00 90.19 142 HIS A C 1
ATOM 1163 O O . HIS A 1 142 ? -6.292 11.265 12.702 1.00 90.19 142 HIS A O 1
ATOM 1169 N N . PRO A 1 143 ? -7.436 13.191 12.775 1.00 88.94 143 PRO A N 1
ATOM 1170 C CA . PRO A 1 143 ? -8.453 12.670 13.697 1.00 88.94 143 PRO A CA 1
ATOM 1171 C C . PRO A 1 143 ? -9.198 11.425 13.179 1.00 88.94 143 PRO A C 1
ATOM 1173 O O . PRO A 1 143 ? -9.490 10.502 13.934 1.00 88.94 143 PRO A O 1
ATOM 1176 N N . GLU A 1 144 ? -9.485 11.381 11.876 1.00 91.81 144 GLU A N 1
ATOM 1177 C CA . GLU A 1 144 ? -10.261 10.301 11.242 1.00 91.81 144 GLU A CA 1
ATOM 1178 C C . GLU A 1 144 ? -9.432 9.180 10.608 1.00 91.81 144 GLU A C 1
ATOM 1180 O O . GLU A 1 144 ? -9.999 8.153 10.230 1.00 91.81 144 GLU A O 1
ATOM 1185 N N . PHE A 1 145 ? -8.117 9.358 10.457 1.00 92.25 145 PHE A N 1
ATOM 1186 C CA . PHE A 1 145 ? -7.283 8.415 9.715 1.00 92.25 145 PHE A CA 1
ATOM 1187 C C . PHE A 1 145 ? -5.995 8.082 10.452 1.00 92.25 145 PHE A C 1
ATOM 1189 O O . PHE A 1 145 ? -5.382 8.931 11.093 1.00 92.25 145 PHE A O 1
ATOM 1196 N N . MET A 1 146 ? -5.543 6.843 10.288 1.00 91.81 146 MET A N 1
ATOM 1197 C CA . MET A 1 146 ? -4.268 6.384 10.826 1.00 91.81 146 MET A CA 1
ATOM 1198 C C . MET A 1 146 ? -3.553 5.463 9.850 1.00 91.81 146 MET A C 1
ATOM 1200 O O . MET A 1 146 ? -4.178 4.691 9.120 1.00 91.81 146 MET A O 1
ATOM 1204 N N . TYR A 1 147 ? -2.227 5.493 9.887 1.00 90.12 147 TYR A N 1
ATOM 1205 C CA . TYR A 1 147 ? -1.411 4.450 9.297 1.00 90.12 147 TYR A CA 1
ATOM 1206 C C . TYR A 1 147 ? -1.185 3.310 10.282 1.00 90.12 147 TYR A C 1
ATOM 1208 O O . TYR A 1 147 ? -0.952 3.513 11.473 1.00 90.12 147 TYR A O 1
ATOM 1216 N N . LEU A 1 148 ? -1.162 2.100 9.743 1.00 87.69 148 LEU A N 1
ATOM 1217 C CA . LEU A 1 148 ? -0.632 0.916 10.394 1.00 87.69 148 LEU A CA 1
ATOM 1218 C C . LEU A 1 148 ? 0.518 0.400 9.539 1.00 87.69 148 LEU A C 1
ATOM 1220 O O . LEU A 1 148 ? 0.329 0.173 8.346 1.00 87.69 148 LEU A O 1
ATOM 1224 N N . LYS A 1 149 ? 1.692 0.204 10.134 1.00 86.06 149 LYS A N 1
ATOM 1225 C CA . LYS A 1 149 ? 2.868 -0.351 9.460 1.00 86.06 149 LYS A CA 1
ATOM 1226 C C . LYS A 1 149 ? 3.399 -1.580 10.180 1.00 86.06 149 LYS A C 1
ATOM 1228 O O . LYS A 1 149 ? 3.077 -1.813 11.344 1.00 86.06 149 LYS A O 1
ATOM 1233 N N . CYS A 1 150 ? 4.230 -2.352 9.496 1.00 81.38 150 CYS A N 1
ATOM 1234 C CA . CYS A 1 150 ? 5.024 -3.405 10.117 1.00 81.38 150 CYS A CA 1
ATOM 1235 C C . CYS A 1 150 ? 6.384 -3.527 9.432 1.00 81.38 150 CYS A C 1
ATOM 1237 O O . CYS A 1 150 ? 6.639 -2.884 8.415 1.00 81.38 150 CYS A O 1
ATOM 1239 N N . THR A 1 151 ? 7.239 -4.375 9.983 1.00 83.12 151 THR A N 1
ATOM 1240 C CA . THR A 1 151 ? 8.498 -4.794 9.376 1.00 83.12 151 THR A CA 1
ATOM 1241 C C . THR A 1 151 ? 8.299 -6.163 8.728 1.00 83.12 151 THR A C 1
ATOM 1243 O O . THR A 1 151 ? 7.689 -7.049 9.329 1.00 83.12 151 THR A O 1
ATOM 1246 N N . CYS A 1 152 ? 8.789 -6.345 7.501 1.00 77.19 152 CYS A N 1
ATOM 1247 C CA . CYS A 1 152 ? 8.736 -7.618 6.784 1.00 77.19 152 CYS A CA 1
ATOM 1248 C C . CYS A 1 152 ? 10.127 -8.019 6.280 1.00 77.19 152 CYS A C 1
ATOM 1250 O O . CYS A 1 152 ? 10.721 -7.313 5.463 1.00 77.19 152 CYS A O 1
ATOM 1252 N N . VAL A 1 153 ? 10.631 -9.164 6.737 1.00 77.06 153 VAL A N 1
ATOM 1253 C CA . VAL A 1 153 ? 11.935 -9.702 6.323 1.00 77.06 153 VAL A CA 1
ATOM 1254 C C . VAL A 1 153 ? 11.824 -10.332 4.922 1.00 77.06 153 VAL A C 1
ATOM 1256 O O . VAL A 1 153 ? 10.926 -11.152 4.699 1.00 77.06 153 VAL A O 1
ATOM 1259 N N . PRO A 1 154 ? 12.698 -9.980 3.959 1.00 67.44 154 PRO A N 1
ATOM 1260 C CA . PRO A 1 154 ? 12.678 -10.565 2.617 1.00 67.44 154 PRO A CA 1
ATOM 1261 C C . PRO A 1 154 ? 12.971 -12.075 2.627 1.00 67.44 154 PRO A C 1
ATOM 1263 O O . PRO A 1 154 ? 13.855 -12.527 3.351 1.00 67.44 154 PRO A O 1
ATOM 1266 N N . GLU A 1 155 ? 12.288 -12.856 1.780 1.00 62.75 155 GLU A N 1
ATOM 1267 C CA . GLU A 1 155 ? 12.513 -14.315 1.672 1.00 62.75 155 GLU A CA 1
ATOM 1268 C C . GLU A 1 155 ? 13.907 -14.659 1.139 1.00 62.75 155 GLU A C 1
ATOM 1270 O O . GLU A 1 155 ? 14.553 -15.587 1.613 1.00 62.75 155 GLU A O 1
ATOM 1275 N N . THR A 1 156 ? 14.381 -13.902 0.150 1.00 61.31 156 THR A N 1
ATOM 1276 C CA . THR A 1 156 ? 15.577 -14.246 -0.629 1.00 61.31 156 THR A CA 1
ATOM 1277 C C . THR A 1 156 ? 16.882 -13.772 0.004 1.00 61.31 156 THR A C 1
ATOM 1279 O O . THR A 1 156 ? 17.947 -14.276 -0.345 1.00 61.31 156 THR A O 1
ATOM 1282 N N . ARG A 1 157 ? 16.827 -12.787 0.910 1.00 62.22 157 ARG A N 1
ATOM 1283 C CA . ARG A 1 157 ? 17.999 -12.201 1.579 1.00 62.22 157 ARG A CA 1
ATOM 1284 C C . ARG A 1 157 ? 17.622 -11.746 2.984 1.00 62.22 157 ARG A C 1
ATOM 1286 O O . ARG A 1 157 ? 17.257 -10.593 3.184 1.00 62.22 157 ARG A O 1
ATOM 1293 N N . GLN A 1 158 ? 17.744 -12.639 3.962 1.00 60.78 158 GLN A N 1
ATOM 1294 C CA . GLN A 1 158 ? 17.418 -12.335 5.362 1.00 60.78 158 GLN A CA 1
ATOM 1295 C C . GLN A 1 158 ? 18.308 -11.233 5.972 1.00 60.78 158 GLN A C 1
ATOM 1297 O O . GLN A 1 158 ? 17.903 -10.586 6.930 1.00 60.78 158 GLN A O 1
ATOM 1302 N N . SER A 1 159 ? 19.491 -10.981 5.398 1.00 59.75 159 SER A N 1
ATOM 1303 C CA . SER A 1 159 ? 20.391 -9.879 5.769 1.00 59.75 159 SER A CA 1
ATOM 1304 C C . SER A 1 159 ? 20.099 -8.554 5.051 1.00 59.75 159 SER A C 1
ATOM 1306 O O . SER A 1 159 ? 20.741 -7.546 5.347 1.00 59.75 159 SER A O 1
ATOM 1308 N N . ALA A 1 160 ? 19.172 -8.531 4.086 1.00 65.38 160 ALA A N 1
ATOM 1309 C CA . ALA A 1 160 ? 18.795 -7.304 3.395 1.00 65.38 160 ALA A CA 1
ATOM 1310 C C . ALA A 1 160 ? 17.878 -6.436 4.265 1.00 65.38 160 ALA A C 1
ATOM 1312 O O . ALA A 1 160 ? 17.187 -6.926 5.157 1.00 65.38 160 ALA A O 1
ATOM 1313 N N . GLN A 1 161 ? 17.854 -5.135 3.965 1.00 66.75 161 GLN A N 1
ATOM 1314 C CA . GLN A 1 161 ? 16.984 -4.184 4.651 1.00 66.75 161 GLN A CA 1
ATOM 1315 C C . GLN A 1 161 ? 15.521 -4.655 4.598 1.00 66.75 161 GLN A C 1
ATOM 1317 O O . GLN A 1 161 ? 15.010 -4.913 3.500 1.00 66.75 161 GLN A O 1
ATOM 1322 N N . PRO A 1 162 ? 14.843 -4.769 5.754 1.00 74.50 162 PRO A N 1
ATOM 1323 C CA . PRO A 1 162 ? 13.449 -5.164 5.795 1.00 74.50 162 PRO A CA 1
ATOM 1324 C C . PRO A 1 162 ? 12.549 -4.217 5.008 1.00 74.50 162 PRO A C 1
ATOM 1326 O O . PRO A 1 162 ? 12.736 -2.999 4.990 1.00 74.50 162 PRO A O 1
ATOM 1329 N N . TYR A 1 163 ? 11.512 -4.779 4.402 1.00 76.38 163 TYR A N 1
ATOM 1330 C CA . TYR A 1 163 ? 10.451 -3.984 3.812 1.00 76.38 163 TYR A CA 1
ATOM 1331 C C . TYR A 1 163 ? 9.578 -3.385 4.913 1.00 76.38 163 TYR A C 1
ATOM 1333 O O . TYR A 1 163 ? 9.346 -4.023 5.943 1.00 76.38 163 TYR A O 1
ATOM 1341 N N . ILE A 1 164 ? 9.034 -2.192 4.663 1.00 78.94 164 ILE A N 1
ATOM 1342 C CA . ILE A 1 164 ? 8.077 -1.543 5.563 1.00 78.94 164 ILE A CA 1
ATOM 1343 C C . ILE A 1 164 ? 6.710 -1.477 4.877 1.00 78.94 164 ILE A C 1
ATOM 1345 O O . ILE A 1 164 ? 6.384 -0.491 4.201 1.00 78.94 164 ILE A O 1
ATOM 1349 N N . PRO A 1 165 ? 5.909 -2.546 5.008 1.00 79.50 165 PRO A N 1
ATOM 1350 C CA . PRO A 1 165 ? 4.490 -2.505 4.730 1.00 79.50 165 PRO A CA 1
ATOM 1351 C C . PRO A 1 165 ? 3.742 -1.428 5.496 1.00 79.50 165 PRO A C 1
ATOM 1353 O O . PRO A 1 165 ? 3.983 -1.250 6.687 1.00 79.50 165 PRO A O 1
ATOM 1356 N N . TRP A 1 166 ? 2.760 -0.799 4.854 1.00 83.62 166 TRP A N 1
ATOM 1357 C CA . TRP A 1 166 ? 1.802 0.067 5.527 1.00 83.62 166 TRP A CA 1
ATOM 1358 C C . TRP A 1 166 ? 0.414 0.035 4.887 1.00 83.62 166 TRP A C 1
ATOM 1360 O O . TRP A 1 166 ? 0.262 -0.198 3.686 1.00 83.62 166 TRP A O 1
ATOM 1370 N N . ILE A 1 167 ? -0.601 0.316 5.700 1.00 86.81 167 ILE A N 1
ATOM 1371 C CA . ILE A 1 167 ? -1.987 0.550 5.292 1.00 86.81 167 ILE A CA 1
ATOM 1372 C C . ILE A 1 167 ? -2.507 1.834 5.937 1.00 86.81 167 ILE A C 1
ATOM 1374 O O . ILE A 1 167 ? -2.088 2.189 7.035 1.00 86.81 167 ILE A O 1
ATOM 1378 N N . LEU A 1 168 ? -3.409 2.518 5.246 1.00 88.75 168 LEU A N 1
ATOM 1379 C CA . LEU A 1 168 ? -4.161 3.674 5.710 1.00 88.75 168 LEU A CA 1
ATOM 1380 C C . LEU A 1 168 ? -5.578 3.220 6.060 1.00 88.75 168 LEU A C 1
ATOM 1382 O O . LEU A 1 168 ? -6.277 2.662 5.210 1.00 88.75 168 LEU A O 1
ATOM 1386 N N . LEU A 1 169 ? -5.985 3.466 7.298 1.00 89.62 169 LEU A N 1
ATOM 1387 C CA . LEU A 1 169 ? -7.269 3.059 7.854 1.00 89.62 169 LEU A CA 1
ATOM 1388 C C . LEU A 1 169 ? -8.102 4.279 8.229 1.00 89.62 169 LEU A C 1
ATOM 1390 O O . LEU A 1 169 ? -7.560 5.276 8.711 1.00 89.62 169 LEU A O 1
ATOM 1394 N N . ARG A 1 170 ? -9.422 4.153 8.097 1.00 91.00 170 ARG A N 1
ATOM 1395 C CA . ARG A 1 170 ? -10.378 5.056 8.741 1.00 91.00 170 ARG A CA 1
ATOM 1396 C C . ARG A 1 170 ? -10.591 4.623 10.194 1.00 91.00 170 ARG A C 1
ATOM 1398 O O . ARG A 1 170 ? -11.008 3.494 10.452 1.00 91.00 170 ARG A O 1
ATOM 1405 N N . CYS A 1 171 ? -10.325 5.524 11.138 1.00 89.12 171 CYS A N 1
ATOM 1406 C CA . CYS A 1 171 ? -10.370 5.265 12.581 1.00 89.12 171 CYS A CA 1
ATOM 1407 C C . CYS A 1 171 ? -11.763 4.869 13.088 1.00 89.12 171 CYS A C 1
ATOM 1409 O O . CYS A 1 171 ? -11.863 4.155 14.078 1.00 89.12 171 CYS A O 1
ATOM 1411 N N . THR A 1 172 ? -12.832 5.327 12.434 1.00 87.31 172 THR A N 1
ATOM 1412 C CA . THR A 1 172 ? -14.213 5.090 12.880 1.00 87.31 172 THR A CA 1
ATOM 1413 C C . THR A 1 172 ? -14.776 3.746 12.424 1.00 87.31 172 THR A C 1
ATOM 1415 O O . THR A 1 172 ? -15.495 3.107 13.184 1.00 87.31 172 THR A O 1
ATOM 1418 N N . SER A 1 173 ? -14.460 3.308 11.201 1.00 85.69 173 SER A N 1
ATOM 1419 C CA . SER A 1 173 ? -15.070 2.120 10.588 1.00 85.69 173 SER A CA 1
ATOM 1420 C C . SER A 1 173 ? -14.141 0.913 10.480 1.00 85.69 173 SER A C 1
ATOM 1422 O O . SER A 1 173 ? -14.634 -0.196 10.321 1.00 85.69 173 SER A O 1
ATOM 1424 N N . GLY A 1 174 ? -12.818 1.106 10.523 1.00 82.81 174 GLY A N 1
ATOM 1425 C CA . GLY A 1 174 ? -11.868 0.052 10.151 1.00 82.81 174 GLY A CA 1
ATOM 1426 C C . GLY A 1 174 ? -11.730 -0.146 8.636 1.00 82.81 174 GLY A C 1
ATOM 1427 O O . GLY A 1 174 ? -11.011 -1.037 8.191 1.00 82.81 174 GLY A O 1
ATOM 1428 N N . GLU A 1 175 ? -12.354 0.705 7.822 1.00 87.06 175 GLU A N 1
ATOM 1429 C CA . GLU A 1 175 ? -12.200 0.662 6.369 1.00 87.06 175 GLU A CA 1
ATOM 1430 C C . GLU A 1 175 ? -10.733 0.891 5.968 1.00 87.06 175 GLU A C 1
ATOM 1432 O O . GLU A 1 175 ? -10.072 1.822 6.445 1.00 87.06 175 GLU A O 1
ATOM 1437 N N . ILE A 1 176 ? -10.230 0.055 5.057 1.00 87.00 176 ILE A N 1
ATOM 1438 C CA . ILE A 1 176 ? -8.904 0.222 4.461 1.00 87.00 176 ILE A CA 1
ATOM 1439 C C . ILE A 1 176 ? -9.036 1.128 3.244 1.00 87.00 176 ILE A C 1
ATOM 1441 O O . ILE A 1 176 ? -9.668 0.779 2.250 1.00 87.00 176 ILE A O 1
ATOM 1445 N N . ILE A 1 177 ? -8.395 2.289 3.315 1.00 88.38 177 ILE A N 1
ATOM 1446 C CA . ILE A 1 177 ? -8.454 3.300 2.259 1.00 88.38 177 ILE A CA 1
ATOM 1447 C C . ILE A 1 177 ? -7.361 3.056 1.215 1.00 88.38 177 ILE A C 1
ATOM 1449 O O . ILE A 1 177 ? -7.580 3.208 0.013 1.00 88.38 177 ILE A O 1
ATOM 1453 N N . SER A 1 178 ? -6.165 2.678 1.672 1.00 85.69 178 SER A N 1
ATOM 1454 C CA . SER A 1 178 ? -4.970 2.540 0.835 1.00 85.69 178 SER A CA 1
ATOM 1455 C C . SER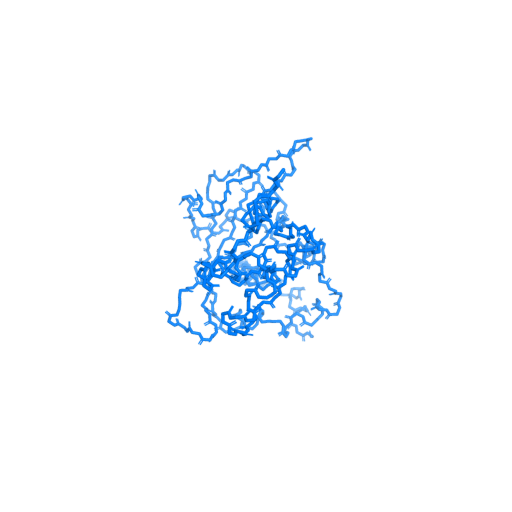 A 1 178 ? -3.907 1.694 1.531 1.00 85.69 178 SER A C 1
ATOM 1457 O O . SER A 1 178 ? -3.946 1.506 2.743 1.00 85.69 178 SER A O 1
ATOM 1459 N N . GLY A 1 179 ? -2.917 1.207 0.789 1.00 80.62 179 GLY A N 1
ATOM 1460 C CA . GLY A 1 179 ? -1.788 0.475 1.353 1.00 80.62 179 GLY A CA 1
ATOM 1461 C C . GLY A 1 179 ? -0.681 0.220 0.344 1.00 80.62 179 GLY A C 1
ATOM 1462 O O . GLY A 1 179 ? -0.912 0.266 -0.867 1.00 80.62 179 GLY A O 1
ATOM 1463 N N . GLY A 1 180 ? 0.543 0.030 0.840 1.00 76.56 180 GLY A N 1
ATOM 1464 C CA . GLY A 1 180 ? 1.728 -0.237 0.021 1.00 76.56 180 GLY A CA 1
ATOM 1465 C C . GLY A 1 180 ? 3.011 -0.361 0.832 1.00 76.56 180 GLY A C 1
ATOM 1466 O O . GLY A 1 180 ? 2.962 -0.568 2.038 1.00 76.56 180 GLY A O 1
ATOM 1467 N N . CYS A 1 181 ? 4.156 -0.300 0.151 1.00 73.75 181 CYS A N 1
ATOM 1468 C CA . CYS A 1 181 ? 5.442 -0.773 0.664 1.00 73.75 181 CYS A CA 1
ATOM 1469 C C . CYS A 1 181 ? 6.588 0.188 0.326 1.00 73.75 181 CYS A C 1
ATOM 1471 O O . CYS A 1 181 ? 6.494 0.924 -0.654 1.00 73.75 181 CYS A O 1
ATOM 1473 N N . THR A 1 182 ? 7.681 0.136 1.089 1.00 67.19 182 THR A N 1
ATOM 1474 C CA . THR A 1 182 ? 8.932 0.865 0.803 1.00 67.19 182 THR A CA 1
ATOM 1475 C C . THR A 1 182 ? 9.875 0.145 -0.170 1.00 67.19 182 THR A C 1
ATOM 1477 O O . THR A 1 182 ? 10.941 0.668 -0.480 1.00 67.19 182 THR A O 1
ATOM 1480 N N . CYS A 1 183 ? 9.536 -1.052 -0.660 1.00 60.81 183 CYS A N 1
ATOM 1481 C CA . CYS A 1 183 ? 10.393 -1.780 -1.597 1.00 60.81 183 CYS A CA 1
ATOM 1482 C C . CYS A 1 183 ? 10.461 -1.098 -2.980 1.00 60.81 183 CYS A C 1
ATOM 1484 O O . CYS A 1 183 ? 9.435 -0.749 -3.557 1.00 60.81 183 CYS A O 1
ATOM 1486 N N . VAL A 1 184 ? 11.675 -0.995 -3.539 1.00 43.59 184 VAL A N 1
ATOM 1487 C CA . VAL A 1 184 ? 11.990 -0.384 -4.853 1.00 43.59 184 VAL A CA 1
ATOM 1488 C C . VAL A 1 184 ? 11.420 -1.182 -6.044 1.00 43.59 184 VAL A C 1
ATOM 1490 O O . VAL A 1 184 ? 11.419 -0.701 -7.172 1.00 43.59 184 VAL A O 1
ATOM 1493 N N . ALA A 1 185 ? 10.883 -2.388 -5.815 1.00 42.09 185 ALA A N 1
ATOM 1494 C CA . ALA A 1 185 ? 10.142 -3.148 -6.821 1.00 42.09 185 ALA A CA 1
ATOM 1495 C C . ALA A 1 185 ? 8.792 -2.464 -7.108 1.00 42.09 185 ALA A C 1
ATOM 1497 O O . ALA A 1 185 ? 7.760 -2.727 -6.491 1.00 42.09 185 ALA A O 1
ATOM 1498 N N . LEU A 1 186 ? 8.874 -1.522 -8.035 1.00 34.00 186 LEU A N 1
ATOM 1499 C CA . LEU A 1 186 ? 7.840 -0.662 -8.571 1.00 34.00 186 LEU A CA 1
ATOM 1500 C C . LEU A 1 186 ? 6.549 -1.423 -8.977 1.00 34.00 186 LEU A C 1
ATOM 1502 O O . LEU A 1 186 ? 6.562 -2.500 -9.569 1.00 34.00 186 LEU A O 1
ATOM 1506 N N . TYR A 1 187 ? 5.415 -0.807 -8.634 1.00 39.66 187 TYR A N 1
ATOM 1507 C CA . TYR A 1 187 ? 4.047 -0.973 -9.163 1.00 39.66 187 TYR A CA 1
ATOM 1508 C C . TYR A 1 187 ? 3.260 -2.290 -8.967 1.00 39.66 187 TYR A C 1
ATOM 1510 O O . TYR A 1 187 ? 2.032 -2.215 -8.893 1.00 39.66 187 TYR A O 1
ATOM 1518 N N . ILE A 1 188 ? 3.876 -3.462 -8.767 1.00 30.59 188 ILE A N 1
ATOM 1519 C CA . ILE A 1 188 ? 3.136 -4.739 -8.548 1.00 30.59 188 ILE A CA 1
ATOM 1520 C C . ILE A 1 188 ? 2.821 -5.009 -7.056 1.00 30.59 188 ILE A C 1
ATOM 1522 O O . ILE A 1 188 ? 2.003 -5.858 -6.691 1.00 30.59 188 ILE A O 1
ATOM 1526 N N . VAL A 1 189 ? 3.387 -4.206 -6.154 1.00 37.75 189 VAL A N 1
ATOM 1527 C CA . VAL A 1 189 ? 3.346 -4.417 -4.696 1.00 37.75 189 VAL A CA 1
ATOM 1528 C C . VAL A 1 189 ? 2.157 -3.701 -4.020 1.00 37.75 189 VAL A C 1
ATOM 1530 O O . VAL A 1 189 ? 2.219 -3.277 -2.871 1.00 37.75 189 VAL A O 1
ATOM 1533 N N . LYS A 1 190 ? 1.016 -3.573 -4.714 1.00 42.91 190 LYS A N 1
ATOM 1534 C CA . LYS A 1 190 ? -0.266 -3.188 -4.071 1.00 42.91 190 LYS A CA 1
ATOM 1535 C C . LYS A 1 190 ? -0.850 -4.321 -3.207 1.00 42.91 190 LYS A C 1
ATOM 1537 O O . LYS A 1 190 ? -1.695 -4.092 -2.353 1.00 42.91 190 LYS A O 1
ATOM 1542 N N . ILE A 1 191 ? -0.390 -5.547 -3.443 1.00 43.12 191 ILE A N 1
ATOM 1543 C CA . ILE A 1 191 ? -1.144 -6.787 -3.207 1.00 43.12 191 ILE A CA 1
ATOM 1544 C C . ILE A 1 191 ? -0.547 -7.644 -2.075 1.00 43.12 191 ILE A C 1
ATOM 1546 O O . ILE A 1 191 ? -1.273 -8.263 -1.303 1.00 43.12 191 ILE A O 1
ATOM 1550 N N . TRP A 1 192 ? 0.779 -7.635 -1.933 1.00 46.12 192 TRP A N 1
ATOM 1551 C CA . TRP A 1 192 ? 1.540 -8.536 -1.051 1.00 46.12 192 TRP A CA 1
ATOM 1552 C C . TRP A 1 192 ? 1.638 -7.986 0.374 1.00 46.12 192 TRP A C 1
ATOM 1554 O O . TRP A 1 192 ? 1.751 -8.707 1.358 1.00 46.12 192 TRP A O 1
ATOM 1564 N N . THR A 1 193 ? 1.585 -6.668 0.473 1.00 50.47 193 THR A N 1
ATOM 1565 C CA . THR A 1 193 ? 1.921 -5.888 1.657 1.00 50.47 193 THR A CA 1
ATOM 1566 C C . THR A 1 193 ? 0.724 -5.688 2.582 1.00 50.47 193 THR A C 1
ATOM 1568 O O . THR A 1 193 ? 0.861 -5.651 3.802 1.00 50.47 193 THR A O 1
ATOM 1571 N N . VAL A 1 194 ? -0.466 -5.619 1.988 1.00 50.31 194 VAL A N 1
ATOM 1572 C CA . VAL A 1 194 ? -1.733 -5.366 2.675 1.00 50.31 194 VAL A CA 1
ATOM 1573 C C . VAL A 1 194 ? -2.221 -6.626 3.390 1.00 50.31 194 VAL A C 1
ATOM 1575 O O . VAL A 1 194 ? -2.517 -6.576 4.581 1.00 50.31 194 VAL A O 1
ATOM 1578 N N . THR A 1 195 ? -2.202 -7.775 2.709 1.00 49.69 195 THR A N 1
ATOM 1579 C CA . THR A 1 195 ? -2.548 -9.086 3.289 1.00 49.69 195 THR A CA 1
ATOM 1580 C C . THR A 1 195 ? -1.655 -9.443 4.480 1.00 49.69 195 THR A C 1
ATOM 1582 O O . THR A 1 195 ? -2.146 -9.908 5.502 1.00 49.69 195 THR A O 1
ATOM 1585 N N . THR A 1 196 ? -0.365 -9.126 4.383 1.00 53.16 196 THR A N 1
ATOM 1586 C CA . THR A 1 196 ? 0.673 -9.316 5.409 1.00 53.16 196 THR A CA 1
ATOM 1587 C C . THR A 1 196 ? 0.380 -8.519 6.696 1.00 53.16 196 THR A C 1
ATOM 1589 O O . THR A 1 196 ? 0.273 -9.098 7.781 1.00 53.16 196 THR A O 1
ATOM 1592 N N . VAL A 1 197 ? 0.169 -7.198 6.594 1.00 55.44 197 VAL A N 1
ATOM 1593 C CA . VAL A 1 197 ? -0.135 -6.327 7.756 1.00 55.44 197 VAL A CA 1
ATOM 1594 C C . VAL A 1 197 ? -1.455 -6.726 8.422 1.00 55.44 197 VAL A C 1
ATOM 1596 O O . VAL A 1 197 ? -1.557 -6.798 9.651 1.00 55.44 197 VAL A O 1
ATOM 1599 N N . ILE A 1 198 ? -2.465 -7.022 7.606 1.00 57.91 198 ILE A N 1
ATOM 1600 C CA . ILE A 1 198 ? -3.810 -7.372 8.062 1.00 57.91 198 ILE A CA 1
ATOM 1601 C C . ILE A 1 198 ? -3.831 -8.745 8.738 1.00 57.91 198 ILE A C 1
ATOM 1603 O O . ILE A 1 198 ? -4.423 -8.876 9.809 1.00 57.91 198 ILE A O 1
ATOM 1607 N N . ALA A 1 199 ? -3.146 -9.749 8.181 1.00 52.50 199 ALA A N 1
ATOM 1608 C CA . ALA A 1 199 ? -3.086 -11.093 8.755 1.00 52.50 199 ALA A CA 1
ATOM 1609 C C . ALA A 1 199 ? -2.467 -11.091 10.163 1.00 52.50 199 ALA A C 1
ATOM 1611 O O . ALA A 1 199 ? -2.984 -11.743 11.074 1.00 52.50 199 ALA A O 1
ATOM 1612 N N . LYS A 1 200 ? -1.404 -10.303 10.392 1.00 55.84 200 LYS A N 1
ATOM 1613 C CA . LYS A 1 200 ? -0.810 -10.168 11.734 1.00 55.84 200 LYS A CA 1
ATOM 1614 C C . LYS A 1 200 ? -1.751 -9.440 12.698 1.00 55.84 200 LYS A C 1
ATOM 1616 O O . LYS A 1 200 ? -1.886 -9.872 13.844 1.00 55.84 200 LYS A O 1
ATOM 1621 N N . LYS A 1 201 ? -2.451 -8.391 12.246 1.00 56.78 201 LYS A N 1
ATOM 1622 C CA . LYS A 1 201 ? -3.457 -7.702 13.068 1.00 56.78 201 LYS A CA 1
ATOM 1623 C C . LYS A 1 201 ? -4.619 -8.624 13.454 1.00 56.78 201 LYS A C 1
ATOM 1625 O O . LYS A 1 201 ? -4.979 -8.668 14.628 1.00 56.78 201 LYS A O 1
ATOM 1630 N N . MET A 1 202 ? -5.161 -9.396 12.513 1.00 53.31 202 MET A N 1
ATOM 1631 C CA . MET A 1 202 ? -6.218 -10.376 12.794 1.00 53.31 202 MET A CA 1
ATOM 1632 C C . MET A 1 202 ? -5.768 -11.424 13.818 1.00 53.31 202 MET A C 1
ATOM 1634 O O . MET A 1 202 ? -6.524 -11.736 14.735 1.00 53.31 202 MET A O 1
ATOM 1638 N N . LYS A 1 203 ? -4.517 -11.902 13.740 1.00 51.78 203 LYS A N 1
ATOM 1639 C CA . LYS A 1 203 ? -3.946 -12.816 14.744 1.00 51.78 203 LYS A CA 1
ATOM 1640 C C . LYS A 1 203 ? -3.847 -12.172 16.135 1.00 51.78 203 LYS A C 1
ATOM 1642 O O . LYS A 1 203 ? -4.174 -12.813 17.129 1.00 51.78 203 LYS A O 1
ATOM 1647 N N . LEU A 1 204 ? -3.431 -10.904 16.218 1.00 47.50 204 LEU A N 1
ATOM 1648 C CA . LEU A 1 204 ? -3.328 -10.158 17.483 1.00 47.50 204 LEU A CA 1
ATOM 1649 C C . LEU A 1 204 ? -4.704 -9.883 18.118 1.00 47.50 204 LEU A C 1
ATOM 1651 O O . LEU A 1 204 ? -4.840 -9.963 19.340 1.00 47.50 204 LEU A O 1
ATOM 1655 N N . LEU A 1 205 ? -5.731 -9.623 17.303 1.00 43.38 205 LEU A N 1
ATOM 1656 C CA . LEU A 1 205 ? -7.120 -9.482 17.756 1.00 43.38 205 LEU A CA 1
ATOM 1657 C C . LEU A 1 205 ? -7.711 -10.823 18.224 1.00 43.38 205 LEU A C 1
ATOM 1659 O O . LEU A 1 205 ? -8.320 -10.878 19.292 1.00 43.38 205 LEU A O 1
ATOM 1663 N N . GLN A 1 206 ? -7.451 -11.921 17.502 1.00 38.34 206 GLN A N 1
ATOM 1664 C CA . GLN A 1 206 ? -7.838 -13.275 17.925 1.00 38.34 206 GLN A CA 1
ATOM 1665 C C . GLN A 1 206 ? -7.196 -13.668 19.264 1.00 38.34 206 GLN A C 1
ATOM 1667 O O . GLN A 1 206 ? -7.862 -14.251 20.117 1.00 38.34 206 GLN A O 1
ATOM 1672 N N . TRP A 1 207 ? -5.933 -13.292 19.494 1.00 27.62 207 TRP A N 1
ATOM 1673 C CA . TRP A 1 207 ? -5.236 -13.548 20.760 1.00 27.62 207 TRP A CA 1
ATOM 1674 C C . TRP A 1 207 ? -5.842 -12.759 21.938 1.00 27.62 207 TRP A C 1
ATOM 1676 O O . TRP A 1 207 ? -5.984 -13.298 23.034 1.00 27.62 207 TRP A O 1
ATOM 1686 N N . ARG A 1 208 ? -6.282 -11.511 21.705 1.00 28.20 208 ARG A N 1
ATOM 1687 C CA . ARG A 1 208 ? -6.974 -10.671 22.707 1.00 28.20 208 ARG A CA 1
ATOM 1688 C C . ARG A 1 208 ? -8.417 -11.108 22.994 1.00 28.20 208 ARG A C 1
ATOM 1690 O O . ARG A 1 208 ? -8.880 -10.939 24.117 1.00 28.20 208 ARG A O 1
ATOM 1697 N N . MET A 1 209 ? -9.128 -11.682 22.022 1.00 25.66 209 MET A N 1
ATOM 1698 C CA . MET A 1 209 ? -10.450 -12.281 22.269 1.00 25.66 209 MET A CA 1
ATOM 1699 C C . MET A 1 209 ? -10.341 -13.590 23.063 1.00 25.66 209 MET A C 1
ATOM 1701 O O . MET A 1 209 ? -11.154 -13.846 23.951 1.00 25.66 209 MET A O 1
ATOM 1705 N N . CYS A 1 210 ? -9.296 -14.383 22.807 1.00 25.30 210 CYS A N 1
ATOM 1706 C CA . CYS A 1 210 ? -9.075 -15.662 23.482 1.00 25.30 210 CYS A CA 1
ATOM 1707 C C . CYS A 1 210 ? -8.700 -15.513 24.972 1.00 25.30 210 CYS A C 1
ATOM 1709 O O . CYS A 1 210 ? -8.920 -16.439 25.749 1.00 25.30 210 CYS A O 1
ATOM 1711 N N . SER A 1 211 ? -8.189 -14.350 25.400 1.00 25.27 211 SER A N 1
ATOM 1712 C CA . SER A 1 211 ? -7.888 -14.063 26.811 1.00 25.27 211 SER A CA 1
ATOM 1713 C C . SER A 1 211 ? -9.077 -13.524 27.621 1.00 25.27 211 SER A C 1
ATOM 1715 O O . SER A 1 211 ? -8.971 -13.435 28.843 1.00 25.27 211 SER A O 1
ATOM 1717 N N . ARG A 1 212 ? -10.216 -13.195 26.986 1.00 29.50 212 ARG A N 1
ATOM 1718 C CA . ARG A 1 212 ? -11.411 -12.664 27.678 1.00 29.50 212 ARG A CA 1
ATOM 1719 C C . ARG A 1 212 ? -12.680 -13.509 27.564 1.00 29.50 212 ARG A C 1
ATOM 1721 O O . ARG A 1 212 ? -13.561 -13.327 28.396 1.00 29.50 212 ARG A O 1
ATOM 1728 N N . LEU A 1 213 ? -12.801 -14.436 26.612 1.00 25.17 213 LEU A N 1
ATOM 1729 C CA . LEU A 1 213 ? -14.035 -15.214 26.429 1.00 25.17 213 LEU A CA 1
ATOM 1730 C C . LEU A 1 213 ? -13.728 -16.683 26.102 1.00 25.17 213 LEU A C 1
ATOM 1732 O O . LEU A 1 213 ? -13.362 -17.024 24.981 1.00 25.17 213 LEU A O 1
ATOM 1736 N N . ARG A 1 214 ? -13.938 -17.571 27.083 1.00 26.36 214 ARG A N 1
ATOM 1737 C CA . ARG A 1 214 ? -13.883 -19.040 26.933 1.00 26.36 214 ARG A CA 1
ATOM 1738 C C . ARG A 1 214 ? -15.071 -19.639 26.148 1.00 26.36 214 ARG A C 1
ATOM 1740 O O . ARG A 1 214 ? -15.285 -20.840 26.243 1.00 26.36 214 ARG A O 1
ATOM 1747 N N . SER A 1 215 ? -15.866 -18.870 25.400 1.00 25.39 215 SER A N 1
ATOM 1748 C CA . SER A 1 215 ? -17.174 -19.376 24.935 1.00 25.39 215 SER A CA 1
ATOM 1749 C C . SER A 1 215 ? -17.640 -18.984 23.531 1.00 25.39 215 SER A C 1
ATOM 1751 O O . SER A 1 215 ? -18.770 -19.306 23.184 1.00 25.39 215 SER A O 1
ATOM 1753 N N . VAL A 1 216 ? -16.815 -18.370 22.674 1.00 25.97 216 VAL A N 1
ATOM 1754 C CA . VAL A 1 216 ? -17.220 -18.107 21.273 1.00 25.97 216 VAL A CA 1
ATOM 1755 C C . VAL A 1 216 ? -16.113 -18.506 20.296 1.00 25.97 216 VAL A C 1
ATOM 1757 O O . VAL A 1 216 ? -15.594 -17.716 19.511 1.00 25.97 216 VAL A O 1
ATOM 1760 N N . GLN A 1 217 ? -15.720 -19.777 20.357 1.00 28.72 217 GLN A N 1
ATOM 1761 C CA . GLN A 1 217 ? -15.180 -20.458 19.185 1.00 28.72 217 GLN A CA 1
ATOM 1762 C C . GLN A 1 217 ? -16.372 -20.762 18.274 1.00 28.72 217 GLN A C 1
ATOM 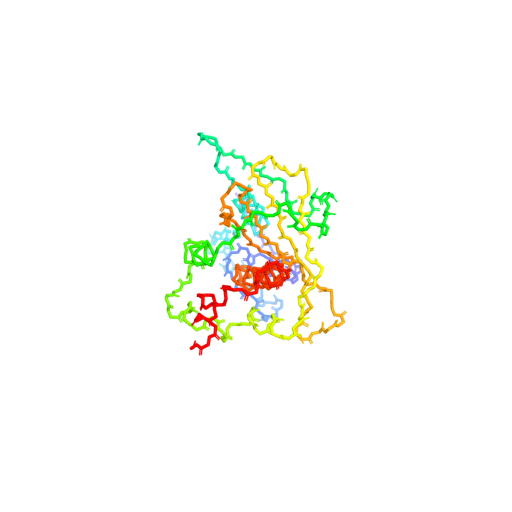1764 O O . GLN A 1 217 ? -17.319 -21.365 18.757 1.00 28.72 217 GLN A O 1
ATOM 1769 N N . VAL A 1 218 ? -16.349 -20.323 17.009 1.00 25.00 218 VAL A N 1
ATOM 1770 C CA . VAL A 1 218 ? -16.791 -21.119 15.834 1.00 25.00 218 VAL A CA 1
ATOM 1771 C C . VAL A 1 218 ? -16.792 -20.300 14.530 1.00 25.00 218 VAL A C 1
ATOM 1773 O O . VAL A 1 218 ? -16.465 -20.863 13.492 1.00 25.00 218 VAL A O 1
ATOM 1776 N N . THR A 1 219 ? -17.009 -18.982 14.508 1.00 24.09 219 THR A N 1
ATOM 1777 C CA . THR A 1 219 ? -17.315 -18.337 13.204 1.00 24.09 219 THR A CA 1
ATOM 1778 C C . THR A 1 219 ? -16.105 -17.846 12.388 1.00 24.09 219 THR A C 1
ATOM 1780 O O . THR A 1 219 ? -16.161 -17.848 11.163 1.00 24.09 219 THR A O 1
ATOM 1783 N N . CYS A 1 220 ? -14.961 -17.512 12.999 1.00 26.02 220 CYS A N 1
ATOM 1784 C CA . CYS A 1 220 ? -13.779 -17.043 12.241 1.00 26.02 220 CYS A CA 1
ATOM 1785 C C . CYS A 1 220 ? -12.789 -18.155 11.842 1.00 26.02 220 CYS A C 1
ATOM 1787 O O . CYS A 1 220 ? -11.841 -17.898 11.102 1.00 26.02 220 CYS A O 1
ATOM 1789 N N . ILE A 1 221 ? -12.998 -19.391 12.309 1.00 27.23 221 ILE A N 1
ATOM 1790 C CA . ILE A 1 221 ? -12.132 -20.544 11.996 1.00 27.23 221 ILE A CA 1
ATOM 1791 C C . ILE A 1 221 ? -12.533 -21.202 10.662 1.00 27.23 221 ILE A C 1
ATOM 1793 O O . ILE A 1 221 ? -11.700 -21.832 10.012 1.00 27.23 221 ILE A O 1
ATOM 1797 N N . LEU A 1 222 ? -13.766 -20.991 10.191 1.00 24.47 222 LEU A N 1
ATOM 1798 C CA . LEU A 1 222 ? -14.288 -21.644 8.985 1.00 24.47 222 LEU A CA 1
ATOM 1799 C C . LEU A 1 222 ? -13.715 -21.107 7.662 1.00 24.47 222 LEU A C 1
ATOM 1801 O O . LEU A 1 222 ? -13.666 -21.856 6.695 1.00 24.47 222 LEU A O 1
ATOM 1805 N N . LEU A 1 223 ? -13.185 -19.880 7.612 1.00 28.09 223 LEU A N 1
ATOM 1806 C CA . LEU A 1 223 ? -12.537 -19.349 6.397 1.00 28.09 223 LEU A CA 1
ATOM 1807 C C . LEU A 1 223 ? -11.042 -19.694 6.282 1.00 28.09 223 LEU A C 1
ATOM 1809 O O . LEU A 1 223 ? -10.430 -19.417 5.257 1.00 28.09 223 LEU A O 1
ATOM 1813 N N . MET A 1 224 ? -10.442 -20.318 7.303 1.00 29.38 224 MET A N 1
ATOM 1814 C CA . MET A 1 224 ? -9.037 -20.756 7.259 1.00 29.38 224 MET A CA 1
ATOM 1815 C C . MET A 1 224 ? -8.853 -22.278 7.235 1.00 29.38 224 MET A C 1
ATOM 1817 O O . MET A 1 224 ? -7.713 -22.733 7.149 1.00 29.38 224 MET A O 1
ATOM 1821 N N . LYS A 1 225 ? -9.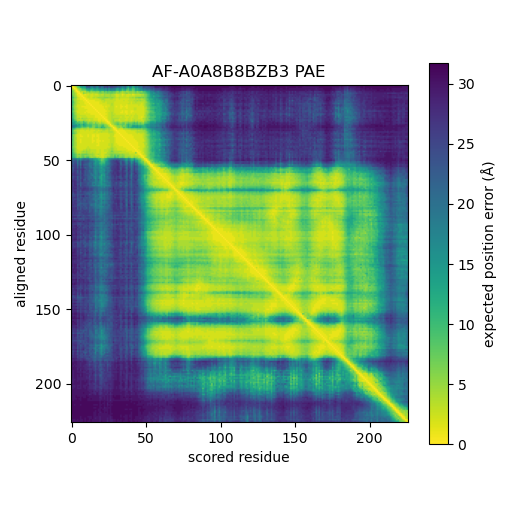935 -23.070 7.265 1.00 25.14 225 LYS A N 1
ATOM 1822 C CA . LYS A 1 225 ? -9.857 -24.542 7.287 1.00 25.14 225 LYS A CA 1
ATOM 1823 C C . LYS A 1 225 ? -10.510 -25.302 6.131 1.00 25.14 225 LYS A C 1
ATOM 1825 O O . LYS A 1 225 ? -10.422 -26.521 6.154 1.00 25.14 225 LYS A O 1
ATOM 1830 N N . ASN A 1 226 ? -11.029 -24.625 5.110 1.00 28.34 226 ASN A N 1
ATOM 1831 C CA . ASN A 1 226 ? -11.266 -25.241 3.800 1.00 28.34 226 ASN A CA 1
ATOM 1832 C C . ASN A 1 226 ? -10.323 -24.608 2.782 1.00 28.34 226 ASN A C 1
ATOM 1834 O O . ASN A 1 226 ? -10.176 -23.362 2.830 1.00 28.34 226 ASN A O 1
#

Nearest PDB structures (foldseek):
  7cqy-assembly2_D  TM=7.914E-01  e=1.729E+00  Acidithiobacillus ferrooxidans
  3g8z-assembly1_A-2  TM=4.172E-01  e=6.226E-01  Xanthomonas campestris pv. campestris
  8j1g-assembly2_D  TM=2.342E-01  e=2.795E+00  Pseudomonas veronii
  8j1g-assembly1_B  TM=2.311E-01  e=2.968E+00  Pseudomonas veronii

Mean predicted aligned error: 15.46 Å

Organism: Crassostrea virginica (NCBI:txid6565)

Sequence (226 aa):
MEGDINFFCWQVPDLKKYLQVRGIQCSLGRKIELVRLCELANELRLEILVKDTENEYVDFNRNRRSVTIGSGIVVLEPMNRVEEWNKDLTRIPDVKSFDVLVYLMNKCGWSSDRLTSYKIDNGYRLYLANHIDNVQVSHGLHPEFMYLKCTCVPETRQSAQPYIPWILLRCTSGEIISGGCTCVALYIVKIWTVTTVIAKKMKLLQWRMCSRLRSVQVTCILLMKN

Secondary structure (DSSP, 8-state):
------GGGS-HHHHHHHHHTTT---SS--HHHHHHHHHHHHHTT-------HHHHHHHHHHHTTEEEETTEEEEPPPGGG---EES-GGGS----HHHHHHHHHHTT---HHHHHTTTTSHHHHHHHTT-EEEEEEESSS-SSEEEEEEEE--SS-TTSPPB--EEEEETTT--EEEEE-S-SS-SSTTSHHHHHHHHHHHHHHHHHHHTT-TT--STTTTTT--

pLDDT: mean 70.72, std 19.57, range [24.09, 92.25]